Protein AF-A0A9J6EIR1-F1 (afdb_monomer)

Mean predicted aligned error: 10.11 Å

Nearest PDB structures (foldseek):
  6e2h-assembly1_D-2  TM=5.573E-01  e=2.980E-10  Homo sapiens
  7bre-assembly1_A  TM=6.321E-01  e=7.733E-09  Homo sapiens
  5f6k-assembly1_A  TM=6.314E-01  e=8.204E-09  Homo sapiens
  7w6i-assembly1_A  TM=6.291E-01  e=1.317E-08  Homo sapiens
  5f6l-assembly1_B  TM=6.243E-01  e=1.771E-08  Homo sapiens

Foldseek 3Di:
DDDFDDAAAKEKDKDAAAADPDWDWDFAFFDPLDDPVDDAQCA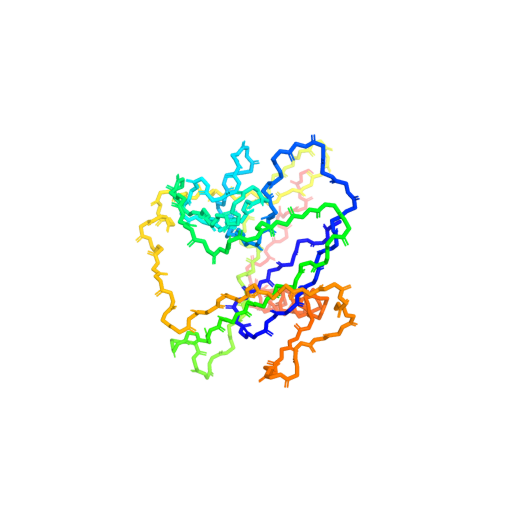QGGWIFIQPQGWIHHVNDTDRDDRHGDGHLWMKMKMWHGHDDPVCVPHPDFPAALVVFDWDDDPNDIDGDDDDPPVVCVVVDDDRPPIDIDIDTDSDDDDDDPVDPHDYSVVSVVVNVVSNVVNNVVVCVVCVVVPDPPVPDD

Solvent-accessible surface area (backbone atoms only — not comparable to full-atom values): 11539 Å² total; per-residue (Å²): 134,85,89,67,73,82,85,56,49,38,36,35,50,74,48,73,34,80,74,67,96,60,91,48,64,53,82,74,48,66,44,90,84,40,64,86,92,49,67,72,5,50,46,88,42,19,39,20,38,29,28,72,62,20,25,34,27,41,58,67,42,76,41,84,71,39,95,74,37,62,57,60,72,39,40,44,36,43,39,41,35,30,60,74,58,78,91,49,66,95,52,89,81,61,56,83,52,75,80,85,46,53,77,45,80,56,95,94,41,80,41,73,60,80,82,86,59,58,72,56,51,65,69,70,61,72,86,63,82,78,52,46,75,48,83,45,86,45,96,79,78,90,71,80,66,88,92,51,90,59,42,53,52,70,62,36,46,59,51,51,53,51,37,45,54,50,22,48,50,51,52,48,66,76,39,57,90,69,70,66,82,74,85,76,80,127

InterPro domains:
  IPR013320 Concanavalin A-like lectin/glucanase domain superfamily [SSF49899] (5-142)
  IPR037353 Histone methyltransferase complex subunit ASH2 [PTHR10598] (5-134)
  IPR043136 B30.2/SPRY domain superfamily [G3DSA:2.60.120.920] (3-156)

Sequence (186 aa):
MYCTCVEEGAWYYEATIEDIQRICRSYWLSQELGNLQAPLGYDRFGYSWRSRKGTKFHESRGYHYHDGGYGAGDTLGFLIELPRRKEKEGQLSLPDAFKDRRLVKVKSYLYFEEKDEVQQAIKALSTLPGSKVRLNFGPNFKHKPKDVSCMGMDESVDKVIVQQTMSDMLYLVENESQMRLDAIYF

Organism: Rhipicephalus microplus (NCBI:txid6941)

Secondary structure (DSSP, 8-state):
-------SEEEEEEEE----SS--EEEEEE-TT--TTSPTTSSSSEEEEETGGGEEEETTEEEE--TT---TTPEEEEEEEEPPPGGGTTS--PPPPGGGSPEEEETTEEEE-----HHHHHHH----TT-EEEEEE-S---S--SSS--EEHHHHHHHHHHHHHHHHHHHHHHTTTT--GGGG--

Structure (mmCIF, N/CA/C/O backbone):
data_AF-A0A9J6EIR1-F1
#
_entry.id   AF-A0A9J6EIR1-F1
#
loop_
_atom_site.group_PDB
_atom_site.id
_atom_site.type_symbol
_atom_site.label_atom_id
_atom_site.label_alt_id
_atom_site.label_comp_id
_atom_site.label_asym_id
_atom_site.label_entity_id
_atom_site.label_seq_id
_atom_site.pdbx_PDB_ins_code
_atom_site.Cartn_x
_atom_site.Cartn_y
_atom_site.Cartn_z
_atom_site.occupancy
_atom_site.B_iso_or_equiv
_atom_site.auth_seq_id
_atom_site.auth_comp_id
_atom_site.auth_asym_id
_atom_site.auth_atom_id
_atom_site.pdbx_PDB_model_num
ATOM 1 N N . MET A 1 1 ? -6.345 12.977 -4.208 1.00 32.78 1 MET A N 1
ATOM 2 C CA . MET A 1 1 ? -5.727 11.644 -4.074 1.00 32.78 1 MET A CA 1
ATOM 3 C C . MET A 1 1 ? -6.405 10.989 -2.885 1.00 32.78 1 MET A C 1
ATOM 5 O O . MET A 1 1 ? -6.195 11.450 -1.773 1.00 32.78 1 MET A O 1
ATOM 9 N N . TYR A 1 2 ? -7.321 10.050 -3.122 1.00 42.66 2 TYR A N 1
ATOM 10 C CA . TYR A 1 2 ? -7.932 9.283 -2.035 1.00 42.66 2 TYR A CA 1
ATOM 11 C C . TYR A 1 2 ? -6.885 8.273 -1.557 1.00 42.66 2 TYR A C 1
ATOM 13 O O . TYR A 1 2 ? -6.323 7.555 -2.382 1.00 42.66 2 TYR A O 1
ATOM 21 N N . CYS A 1 3 ? -6.553 8.284 -0.266 1.00 53.12 3 CYS A N 1
ATOM 22 C CA . CYS A 1 3 ? -5.706 7.250 0.319 1.00 53.12 3 CYS A CA 1
ATOM 23 C C . CYS A 1 3 ? -6.553 5.980 0.414 1.00 53.12 3 CYS A C 1
ATOM 25 O O . CYS A 1 3 ? -7.569 5.972 1.105 1.00 53.12 3 CYS A O 1
ATOM 27 N N . THR A 1 4 ? -6.187 4.949 -0.335 1.00 68.12 4 THR A N 1
ATOM 28 C CA . THR A 1 4 ? -6.875 3.661 -0.331 1.00 68.12 4 THR A CA 1
ATOM 29 C C . THR A 1 4 ? -6.083 2.685 0.520 1.00 68.12 4 THR A C 1
ATOM 31 O O . THR A 1 4 ? -4.895 2.466 0.286 1.00 68.12 4 THR A O 1
ATOM 34 N N . CYS A 1 5 ? -6.727 2.101 1.528 1.00 74.31 5 CYS A N 1
ATOM 35 C CA . CYS A 1 5 ? -6.145 1.025 2.320 1.00 74.31 5 CYS A CA 1
ATOM 36 C C . CYS A 1 5 ? -6.668 -0.330 1.834 1.00 74.31 5 CYS A C 1
ATOM 38 O O . CYS A 1 5 ? -7.787 -0.452 1.330 1.00 74.31 5 CYS A O 1
ATOM 40 N N . VAL A 1 6 ? -5.818 -1.348 1.947 1.00 81.25 6 VAL A N 1
ATOM 41 C CA . VAL A 1 6 ? -6.133 -2.730 1.584 1.00 81.25 6 VAL A CA 1
ATOM 42 C C . VAL A 1 6 ? -5.617 -3.651 2.683 1.00 81.25 6 VAL A C 1
ATOM 44 O O . VAL A 1 6 ? -4.434 -3.621 3.013 1.00 81.25 6 VAL A O 1
ATOM 47 N N . GLU A 1 7 ? -6.503 -4.459 3.264 1.00 79.69 7 GLU A N 1
ATOM 48 C CA . GLU A 1 7 ? -6.134 -5.426 4.310 1.00 79.69 7 GLU A CA 1
ATOM 49 C C . GLU A 1 7 ? -5.931 -6.842 3.757 1.00 79.69 7 GLU A C 1
ATOM 51 O O . GLU A 1 7 ? -5.009 -7.550 4.160 1.00 79.69 7 GLU A O 1
ATOM 56 N N . GLU A 1 8 ? -6.793 -7.258 2.828 1.00 85.19 8 GLU A N 1
ATOM 57 C CA . GLU A 1 8 ? -6.820 -8.605 2.259 1.00 85.19 8 GLU A CA 1
ATOM 58 C C . GLU A 1 8 ? -7.360 -8.603 0.825 1.00 85.19 8 GLU A C 1
ATOM 60 O O . GLU A 1 8 ? -8.025 -7.659 0.395 1.00 85.19 8 GLU A O 1
ATOM 65 N N . GLY A 1 9 ? -7.098 -9.679 0.088 1.00 86.44 9 GLY A N 1
ATOM 66 C CA . GLY A 1 9 ? -7.533 -9.875 -1.290 1.00 86.44 9 GLY A CA 1
ATOM 67 C C . GLY A 1 9 ? -6.481 -9.485 -2.328 1.00 86.44 9 GLY A C 1
ATOM 68 O O . GLY A 1 9 ? -5.331 -9.182 -2.009 1.00 86.44 9 GLY A O 1
ATOM 69 N N . ALA A 1 10 ? -6.889 -9.533 -3.596 1.00 87.88 10 ALA A N 1
ATOM 70 C CA . ALA A 1 10 ? -6.064 -9.149 -4.733 1.00 87.88 10 ALA A CA 1
ATOM 71 C C . ALA A 1 10 ? -6.554 -7.817 -5.313 1.00 87.88 10 ALA A C 1
ATOM 73 O O . ALA A 1 10 ? -7.715 -7.698 -5.714 1.00 87.88 10 ALA A O 1
ATOM 74 N N . TRP A 1 11 ? -5.660 -6.839 -5.380 1.00 86.00 11 TRP A N 1
ATOM 75 C CA . TRP A 1 11 ? -5.947 -5.458 -5.755 1.00 86.00 11 TRP A CA 1
ATOM 76 C C . TRP A 1 11 ? -5.043 -5.007 -6.882 1.00 86.00 11 TRP A C 1
ATOM 78 O O . TRP A 1 11 ? -3.849 -5.316 -6.890 1.00 86.00 11 TRP A O 1
ATOM 88 N N . TYR A 1 12 ? -5.617 -4.267 -7.823 1.00 85.62 12 TYR A N 1
ATOM 89 C CA . TYR A 1 12 ? -4.909 -3.777 -8.989 1.00 85.62 12 TYR A CA 1
ATOM 90 C C . TYR A 1 12 ? -5.129 -2.283 -9.204 1.00 85.62 12 TYR A C 1
ATOM 92 O O . TYR A 1 12 ? -6.260 -1.793 -9.150 1.00 85.62 12 TYR A O 1
ATOM 100 N N . TYR A 1 13 ? -4.042 -1.571 -9.490 1.00 82.62 13 TYR A N 1
ATOM 101 C CA . TYR A 1 13 ? -4.089 -0.201 -9.984 1.00 82.62 13 TYR A CA 1
ATOM 102 C C . TYR A 1 13 ? -2.990 0.047 -11.014 1.00 82.62 13 TYR A C 1
ATOM 104 O O . TYR A 1 13 ? -2.005 -0.684 -11.092 1.00 82.62 13 TYR A O 1
ATOM 112 N N . GLU A 1 14 ? -3.157 1.097 -11.805 1.00 82.50 14 GLU A N 1
ATOM 113 C CA . GLU A 1 14 ? -2.186 1.521 -12.807 1.00 82.50 14 GLU A CA 1
ATOM 114 C C . GLU A 1 14 ? -1.759 2.959 -12.514 1.00 82.50 14 GLU A C 1
ATOM 116 O O . GLU A 1 14 ? -2.571 3.788 -12.100 1.00 82.50 14 GLU A O 1
ATOM 121 N N . ALA A 1 15 ? -0.483 3.261 -12.729 1.00 80.50 15 ALA A N 1
ATOM 122 C CA . ALA A 1 15 ? 0.036 4.618 -12.657 1.00 80.50 15 ALA A CA 1
ATOM 123 C C . ALA A 1 15 ? 0.773 4.940 -13.955 1.00 80.50 15 ALA A C 1
ATOM 125 O O . ALA A 1 15 ? 1.741 4.268 -14.311 1.00 80.50 15 ALA A O 1
ATOM 126 N N . THR A 1 16 ? 0.312 5.977 -14.651 1.00 81.56 16 THR A N 1
ATOM 127 C CA . THR A 1 16 ? 0.996 6.502 -15.836 1.00 81.56 16 THR A CA 1
ATOM 128 C C . THR A 1 16 ? 1.939 7.611 -15.414 1.00 81.56 16 THR A C 1
ATOM 130 O O . THR A 1 16 ? 1.584 8.476 -14.614 1.00 81.56 16 THR A O 1
ATOM 133 N N . ILE A 1 17 ? 3.157 7.566 -15.930 1.00 80.00 17 ILE A N 1
ATOM 134 C CA . ILE A 1 17 ? 4.187 8.534 -15.594 1.00 80.00 17 ILE A CA 1
ATOM 135 C C . ILE A 1 17 ? 4.202 9.596 -16.677 1.00 80.00 17 ILE A C 1
ATOM 137 O O . ILE A 1 17 ? 4.640 9.335 -17.788 1.00 80.00 17 ILE A O 1
ATOM 141 N N . GLU A 1 18 ? 3.732 10.797 -16.366 1.00 78.81 18 GLU A N 1
ATOM 142 C CA . GLU A 1 18 ? 3.638 11.870 -17.363 1.00 78.81 18 GLU A CA 1
ATOM 143 C C . GLU A 1 18 ? 4.983 12.563 -17.603 1.00 78.81 18 GLU A C 1
ATOM 145 O O . GLU A 1 18 ? 5.381 12.762 -18.747 1.00 78.81 18 GLU A O 1
ATOM 150 N N . ASP A 1 19 ? 5.713 12.884 -16.534 1.00 72.75 19 ASP A N 1
ATOM 151 C CA . ASP A 1 19 ? 7.025 13.525 -16.616 1.00 72.75 19 ASP A CA 1
ATOM 152 C C . ASP A 1 19 ? 7.957 13.018 -15.505 1.00 72.75 19 ASP A C 1
ATOM 154 O O . ASP A 1 19 ? 7.547 12.763 -14.368 1.00 72.75 19 ASP A O 1
ATOM 158 N N . ILE A 1 20 ? 9.239 12.878 -15.836 1.00 68.69 20 ILE A N 1
ATOM 159 C CA . ILE A 1 20 ? 10.309 12.522 -14.907 1.00 68.69 20 ILE A CA 1
ATOM 160 C C . ILE A 1 20 ? 11.396 13.593 -15.008 1.00 68.69 20 ILE A C 1
ATOM 162 O O . ILE A 1 20 ? 12.302 13.508 -15.833 1.00 68.69 20 ILE A O 1
ATOM 166 N N . GLN A 1 21 ? 11.375 14.568 -14.098 1.00 57.84 21 GLN A N 1
ATOM 167 C CA . GLN A 1 21 ? 12.428 15.592 -14.047 1.00 57.84 21 GLN A CA 1
ATOM 168 C C . GLN A 1 21 ? 13.766 15.070 -13.475 1.00 57.84 21 GLN A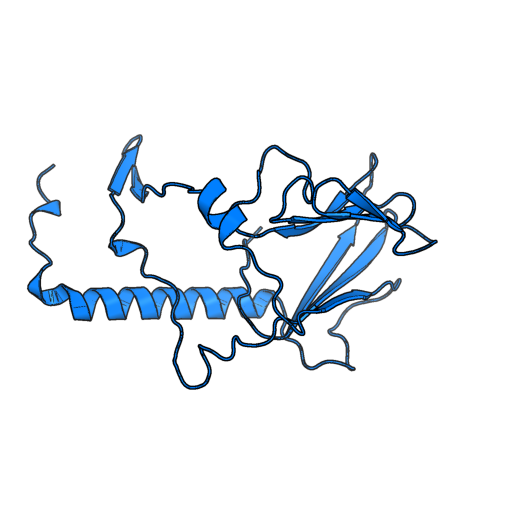 C 1
ATOM 170 O O . GLN A 1 21 ? 14.835 15.577 -13.814 1.00 57.84 21 GLN A O 1
ATOM 175 N N . ARG A 1 22 ? 13.740 14.075 -12.572 1.00 62.78 22 ARG A N 1
ATOM 176 C CA . ARG A 1 22 ? 14.912 13.475 -11.884 1.00 62.78 22 ARG A CA 1
ATOM 177 C C . ARG A 1 22 ? 14.658 12.001 -11.547 1.00 62.78 22 ARG A C 1
ATOM 179 O O . ARG A 1 22 ? 13.638 11.461 -11.932 1.00 62.78 22 ARG A O 1
ATOM 186 N N . ILE A 1 23 ? 15.553 11.335 -10.799 1.00 59.84 23 ILE A N 1
ATOM 187 C CA . ILE A 1 23 ? 15.319 9.973 -10.275 1.00 59.84 23 ILE A CA 1
ATOM 188 C C . ILE A 1 23 ? 14.004 9.950 -9.485 1.00 59.84 23 ILE A C 1
ATOM 190 O O . ILE A 1 23 ? 13.967 10.309 -8.310 1.00 59.84 23 ILE A O 1
ATOM 194 N N . CYS A 1 24 ? 12.936 9.497 -10.130 1.00 61.09 24 CYS A N 1
ATOM 195 C CA . CYS A 1 24 ? 11.656 9.284 -9.487 1.00 61.09 24 CYS A CA 1
ATOM 196 C C . CYS A 1 24 ? 11.685 7.896 -8.845 1.00 61.09 24 CYS A C 1
ATOM 198 O O . CYS A 1 24 ? 12.063 6.914 -9.498 1.00 61.09 24 CYS A O 1
ATOM 200 N N . ARG A 1 25 ? 11.350 7.811 -7.556 1.00 61.28 25 ARG A N 1
ATOM 201 C CA . ARG A 1 25 ? 10.929 6.549 -6.948 1.00 61.28 25 ARG A CA 1
ATOM 202 C C . ARG A 1 25 ? 9.417 6.514 -7.091 1.00 61.28 25 ARG A C 1
ATOM 204 O O . ARG A 1 25 ? 8.743 7.335 -6.484 1.00 61.28 25 ARG A O 1
ATOM 211 N N . SER A 1 26 ? 8.905 5.624 -7.927 1.00 58.81 26 SER A N 1
ATOM 212 C CA . SER A 1 26 ? 7.472 5.398 -8.028 1.00 58.81 26 SER A CA 1
ATOM 213 C C . SER A 1 26 ? 7.038 4.677 -6.760 1.00 58.81 26 SER A C 1
ATOM 215 O O . SER A 1 26 ? 7.633 3.670 -6.352 1.00 58.81 26 SER A O 1
ATOM 217 N N . TYR A 1 27 ? 6.037 5.254 -6.114 1.00 61.81 27 TYR A N 1
ATOM 218 C CA . TYR A 1 27 ? 5.521 4.821 -4.827 1.00 61.81 27 TYR A CA 1
ATOM 219 C C . TYR A 1 27 ? 4.556 3.645 -5.039 1.00 61.81 27 TYR A C 1
ATOM 221 O O . TYR A 1 27 ? 3.712 3.707 -5.930 1.00 61.81 27 TYR A O 1
ATOM 229 N N . TRP A 1 28 ? 4.720 2.561 -4.269 1.00 65.69 28 TRP A N 1
ATOM 230 C CA . TRP A 1 28 ? 3.907 1.343 -4.405 1.00 65.69 28 TRP A CA 1
ATOM 231 C C . TRP A 1 28 ? 3.031 1.110 -3.173 1.00 65.69 28 TRP A C 1
ATOM 233 O O . TRP A 1 28 ? 1.812 1.110 -3.268 1.00 65.69 28 TRP A O 1
ATOM 243 N N . LEU A 1 29 ? 3.644 0.883 -2.008 1.00 68.94 29 LEU A N 1
ATOM 244 C CA . LEU A 1 29 ? 2.923 0.552 -0.779 1.00 68.94 29 LEU A CA 1
ATOM 245 C C . LEU A 1 29 ? 3.623 1.196 0.413 1.00 68.94 29 LEU A C 1
ATOM 247 O O . LEU A 1 29 ? 4.840 1.053 0.559 1.00 68.94 29 LEU A O 1
ATOM 251 N N . SER A 1 30 ? 2.849 1.853 1.271 1.00 77.12 30 SER A N 1
ATOM 252 C CA . SER A 1 30 ? 3.258 2.229 2.621 1.00 77.12 30 SER A CA 1
ATOM 253 C C . SER A 1 30 ? 2.238 1.674 3.596 1.00 77.12 30 SER A C 1
ATOM 255 O O . SER A 1 30 ? 1.039 1.807 3.363 1.00 77.12 30 SER A O 1
ATOM 257 N N . GLN A 1 31 ? 2.706 1.080 4.686 1.00 81.12 31 GLN A N 1
ATOM 258 C CA . GLN A 1 31 ? 1.872 0.930 5.874 1.00 81.12 31 GLN A CA 1
ATOM 259 C C . GLN A 1 31 ? 1.713 2.299 6.554 1.00 81.12 31 GLN A C 1
ATOM 261 O O . GLN A 1 31 ? 2.470 3.234 6.274 1.00 81.12 31 GLN A O 1
ATOM 266 N N . GLU A 1 32 ? 0.720 2.403 7.433 1.00 76.50 32 GLU A N 1
ATOM 267 C CA . GLU A 1 32 ? 0.278 3.640 8.092 1.00 76.50 32 GLU A CA 1
ATOM 268 C C . GLU A 1 32 ? 1.405 4.395 8.810 1.00 76.50 32 GLU A C 1
ATOM 270 O O . GLU A 1 32 ? 1.518 5.609 8.692 1.00 76.50 32 GLU A O 1
ATOM 275 N N . LEU A 1 33 ? 2.323 3.666 9.447 1.00 79.94 33 LEU A N 1
ATOM 276 C CA . LEU A 1 33 ? 3.426 4.228 10.236 1.00 79.94 33 LEU A CA 1
ATOM 277 C C . LEU A 1 33 ? 4.675 4.572 9.406 1.00 79.94 33 LEU A C 1
ATOM 279 O O . LEU A 1 33 ? 5.786 4.668 9.938 1.00 79.94 33 LEU A O 1
ATOM 283 N N . GLY A 1 34 ? 4.513 4.719 8.091 1.00 79.19 34 GLY A N 1
ATOM 284 C CA . GLY A 1 34 ? 5.582 5.139 7.194 1.00 79.19 34 GLY A CA 1
ATOM 285 C C . GLY A 1 34 ? 5.997 6.591 7.440 1.00 79.19 34 GLY A C 1
ATOM 286 O O . GLY A 1 34 ? 5.160 7.480 7.596 1.00 79.19 34 GLY A O 1
ATOM 287 N N . ASN A 1 35 ? 7.301 6.873 7.440 1.00 80.25 35 ASN A N 1
ATOM 288 C CA . ASN A 1 35 ? 7.777 8.244 7.637 1.00 80.25 35 ASN A CA 1
ATOM 289 C C . ASN A 1 35 ? 7.516 9.111 6.389 1.00 80.25 35 ASN A C 1
ATOM 291 O O . ASN A 1 35 ? 8.245 9.016 5.401 1.00 80.25 35 ASN A O 1
ATOM 295 N N . LEU A 1 36 ? 6.538 10.020 6.475 1.00 81.38 36 LEU A N 1
ATOM 296 C CA . LEU A 1 36 ? 6.133 10.927 5.388 1.00 81.38 36 LEU A CA 1
ATOM 297 C C . LEU A 1 36 ? 7.240 11.877 4.900 1.00 81.38 36 LEU A C 1
ATOM 299 O O . LEU A 1 36 ? 7.187 12.345 3.765 1.00 81.38 36 LEU A O 1
ATOM 303 N N . GLN A 1 37 ? 8.235 12.181 5.737 1.00 83.06 37 GLN A N 1
ATOM 304 C CA . GLN A 1 37 ? 9.355 13.062 5.375 1.00 83.06 37 GLN A CA 1
ATOM 305 C C . GLN A 1 37 ? 10.509 12.307 4.698 1.00 83.06 37 GLN A C 1
ATOM 307 O O . GLN A 1 37 ? 11.414 12.926 4.135 1.00 83.06 37 GLN A O 1
ATOM 312 N N . ALA A 1 38 ? 10.509 10.973 4.755 1.00 83.75 38 ALA A N 1
ATOM 313 C CA . ALA A 1 38 ? 11.541 10.137 4.159 1.00 83.75 38 ALA A CA 1
ATOM 314 C C . ALA A 1 38 ? 11.095 9.600 2.788 1.00 83.75 38 ALA A C 1
ATOM 316 O O . ALA A 1 38 ? 9.907 9.388 2.545 1.00 83.75 38 ALA A O 1
ATOM 317 N N . PRO A 1 39 ? 12.033 9.317 1.865 1.00 81.44 39 PRO A N 1
ATOM 318 C CA . PRO A 1 39 ? 11.673 8.621 0.640 1.00 81.44 39 PRO A CA 1
ATOM 319 C C . PRO A 1 39 ? 11.149 7.217 0.972 1.00 81.44 39 PRO A C 1
ATOM 321 O O . PRO A 1 39 ? 11.789 6.475 1.717 1.00 81.44 39 PRO A O 1
ATOM 324 N N . LEU A 1 40 ? 10.032 6.820 0.358 1.00 81.00 40 LEU A N 1
ATOM 325 C CA . LEU A 1 40 ? 9.405 5.517 0.591 1.00 81.00 40 LEU A CA 1
ATOM 326 C C . LEU A 1 40 ? 10.398 4.352 0.410 1.00 81.00 40 LEU A C 1
ATOM 328 O O . LEU A 1 40 ? 11.253 4.367 -0.490 1.00 81.00 40 LEU A O 1
ATOM 332 N N . GLY A 1 41 ? 10.291 3.340 1.273 1.00 80.81 41 GLY A N 1
ATOM 333 C CA . GLY A 1 41 ? 11.246 2.229 1.365 1.00 80.81 41 GLY A CA 1
ATOM 334 C C . GLY A 1 41 ? 12.514 2.568 2.152 1.00 80.81 41 GLY A C 1
ATOM 335 O O . GLY A 1 41 ? 13.482 1.810 2.092 1.00 80.81 41 GLY A O 1
ATOM 336 N N . TYR A 1 42 ? 12.540 3.712 2.846 1.00 84.25 42 TYR A N 1
ATOM 337 C CA . TYR A 1 42 ? 13.550 4.032 3.857 1.00 84.25 42 TYR A CA 1
ATOM 338 C C . TYR A 1 42 ? 13.378 3.170 5.115 1.00 84.25 42 TYR A C 1
ATOM 340 O O . TYR A 1 42 ? 14.358 2.624 5.624 1.00 84.25 42 TYR A O 1
ATOM 348 N N . ASP A 1 43 ? 12.134 3.032 5.572 1.00 85.12 43 ASP A N 1
ATOM 349 C CA . ASP A 1 43 ? 11.732 2.272 6.753 1.00 85.12 43 ASP A CA 1
ATOM 350 C C . ASP A 1 43 ? 11.316 0.826 6.412 1.00 85.12 43 ASP A C 1
ATOM 352 O O . ASP A 1 43 ? 11.467 0.353 5.280 1.00 85.12 43 ASP A O 1
ATOM 356 N N . ARG A 1 44 ? 10.818 0.112 7.430 1.00 86.44 44 ARG A N 1
ATOM 357 C CA . ARG A 1 44 ? 10.268 -1.249 7.311 1.00 86.44 44 ARG A CA 1
ATOM 358 C C . ARG A 1 44 ? 8.822 -1.280 6.813 1.00 86.44 44 ARG A C 1
ATOM 360 O O . ARG A 1 44 ? 8.295 -2.354 6.544 1.00 86.44 44 ARG A O 1
ATOM 367 N N . PHE A 1 45 ? 8.177 -0.122 6.732 1.00 85.06 45 PHE A N 1
ATOM 368 C CA . PHE A 1 45 ? 6.750 0.015 6.455 1.00 85.06 45 PHE A CA 1
ATOM 369 C C . PHE A 1 45 ? 6.475 0.231 4.968 1.00 85.06 45 PHE A C 1
ATOM 371 O O . PHE A 1 45 ? 5.376 -0.058 4.495 1.00 85.06 45 PHE A O 1
ATOM 378 N N . GLY A 1 46 ? 7.470 0.720 4.226 1.00 84.19 46 GLY A N 1
ATOM 379 C CA . GLY A 1 46 ? 7.358 1.015 2.808 1.00 84.19 46 GLY A CA 1
ATOM 380 C C . GLY A 1 46 ? 8.083 0.037 1.886 1.00 84.19 46 GLY A C 1
ATOM 381 O O . GLY A 1 46 ? 9.167 -0.478 2.183 1.00 84.19 46 GLY A O 1
ATOM 382 N N . TYR A 1 47 ? 7.519 -0.113 0.692 1.00 86.12 47 TYR A N 1
ATOM 383 C CA . TYR A 1 47 ? 8.180 -0.691 -0.473 1.00 86.12 47 TYR A CA 1
ATOM 384 C C . TYR A 1 47 ? 8.175 0.335 -1.599 1.00 86.12 47 TYR A C 1
ATOM 386 O O . TYR A 1 47 ? 7.148 0.947 -1.902 1.00 86.12 47 TYR A O 1
ATOM 394 N N . SER A 1 48 ? 9.324 0.527 -2.241 1.00 84.75 48 SER A N 1
ATOM 395 C CA . SER A 1 48 ? 9.412 1.425 -3.389 1.00 84.75 48 SER A CA 1
ATOM 396 C C . SER A 1 48 ? 10.194 0.826 -4.537 1.00 84.75 48 SER A C 1
ATOM 398 O O . SER A 1 48 ? 10.993 -0.101 -4.381 1.00 84.75 48 SER A O 1
ATOM 400 N N . TRP A 1 49 ? 9.958 1.382 -5.718 1.00 82.62 49 TRP A N 1
ATOM 401 C CA . TRP A 1 49 ? 10.673 1.009 -6.919 1.00 82.62 49 TRP A CA 1
ATOM 402 C C . TRP A 1 49 ? 11.264 2.250 -7.575 1.00 82.62 49 TRP A C 1
ATOM 404 O O . TRP A 1 49 ? 10.674 3.328 -7.561 1.00 82.62 49 TRP A O 1
ATOM 414 N N . ARG A 1 50 ? 12.495 2.125 -8.068 1.00 83.00 50 ARG A N 1
ATOM 415 C CA . ARG A 1 50 ? 13.266 3.239 -8.615 1.00 83.00 50 ARG A CA 1
ATOM 416 C C . ARG A 1 50 ? 13.327 3.146 -10.134 1.00 83.00 50 ARG A C 1
ATOM 418 O O . ARG A 1 50 ? 13.768 2.127 -10.659 1.00 83.00 50 ARG A O 1
ATOM 425 N N . SER A 1 51 ? 13.019 4.264 -10.792 1.00 78.19 51 SER A N 1
ATOM 426 C CA . SER A 1 51 ? 13.132 4.475 -12.249 1.00 78.19 51 SER A CA 1
ATOM 427 C C . SER A 1 51 ? 14.462 3.993 -12.813 1.00 78.19 51 SER A C 1
ATOM 429 O O . SER A 1 51 ? 14.523 3.141 -13.696 1.00 78.19 51 SER A O 1
ATOM 431 N N . ARG A 1 52 ? 15.567 4.496 -12.260 1.00 74.19 52 ARG A N 1
ATOM 432 C CA . ARG A 1 52 ? 16.915 4.160 -12.722 1.00 74.19 52 ARG A CA 1
ATOM 433 C C . ARG A 1 52 ? 17.297 2.725 -12.337 1.00 74.19 52 ARG A C 1
ATOM 435 O O . ARG A 1 52 ? 17.397 2.426 -11.147 1.00 74.19 52 ARG A O 1
ATOM 442 N N . LYS A 1 53 ? 17.614 1.895 -13.344 1.00 74.56 53 LYS A N 1
ATOM 443 C CA . LYS A 1 53 ? 18.063 0.489 -13.213 1.00 74.56 53 LYS A CA 1
ATOM 444 C C . LYS A 1 53 ? 17.052 -0.447 -12.530 1.00 74.56 53 LYS A C 1
ATOM 446 O O . LYS A 1 53 ? 17.463 -1.423 -11.907 1.00 74.56 53 LYS A O 1
ATOM 451 N N . GLY A 1 54 ? 15.761 -0.094 -12.545 1.00 79.31 54 GLY A N 1
ATOM 452 C CA . GLY A 1 54 ? 14.672 -0.956 -12.073 1.00 79.31 54 GLY A CA 1
ATOM 453 C C . GLY A 1 54 ? 14.936 -1.595 -10.709 1.00 79.31 54 GLY A C 1
ATOM 454 O O . GLY A 1 54 ? 14.760 -2.799 -10.537 1.00 79.31 54 GLY A O 1
ATOM 455 N N . THR A 1 55 ? 15.402 -0.811 -9.737 1.00 85.31 55 THR A N 1
ATOM 456 C CA . THR A 1 55 ? 15.845 -1.319 -8.429 1.00 85.31 55 THR A CA 1
ATOM 457 C C . THR A 1 55 ? 14.728 -1.178 -7.395 1.00 85.31 55 THR A C 1
ATOM 459 O O . THR A 1 55 ? 14.203 -0.078 -7.208 1.00 85.31 55 THR A O 1
ATOM 462 N N . LYS A 1 56 ? 14.360 -2.263 -6.704 1.00 87.56 56 LYS A N 1
ATOM 463 C CA . LYS A 1 56 ? 13.393 -2.229 -5.591 1.00 87.56 56 LYS A CA 1
ATOM 464 C C . LYS A 1 56 ? 14.085 -1.842 -4.285 1.00 87.56 56 LYS A C 1
ATOM 466 O O . LYS A 1 56 ? 15.225 -2.244 -4.065 1.00 87.56 56 LYS A O 1
ATOM 471 N N . PHE A 1 57 ? 13.410 -1.078 -3.437 1.00 86.56 57 PHE A N 1
ATOM 472 C CA . PHE A 1 57 ? 13.917 -0.585 -2.159 1.00 86.56 57 PHE A CA 1
ATOM 473 C C . PHE A 1 57 ? 13.004 -0.984 -1.006 1.00 86.56 57 PHE A C 1
ATOM 475 O O . PHE A 1 57 ? 11.786 -0.818 -1.077 1.00 86.56 57 PHE A O 1
ATOM 482 N N . HIS A 1 58 ? 13.628 -1.475 0.058 1.00 88.25 58 HIS A N 1
ATOM 483 C CA . HIS A 1 58 ? 13.001 -1.777 1.339 1.00 88.25 58 HIS A CA 1
ATOM 484 C C . HIS A 1 58 ? 14.065 -1.672 2.436 1.00 88.25 58 HIS A C 1
ATOM 486 O O . HIS A 1 58 ? 15.196 -2.105 2.208 1.00 88.25 58 HIS A O 1
ATOM 492 N N . GLU A 1 59 ? 13.751 -1.071 3.585 1.00 87.81 59 GLU A N 1
ATOM 493 C CA . GLU A 1 59 ? 14.719 -0.817 4.668 1.00 87.81 59 GLU A CA 1
ATOM 494 C C . GLU A 1 59 ? 15.997 -0.097 4.201 1.00 87.81 59 GLU A C 1
ATOM 496 O O . GLU A 1 59 ? 17.116 -0.427 4.599 1.00 87.81 59 GLU A O 1
ATOM 501 N N . SER A 1 60 ? 15.860 0.856 3.278 1.00 86.12 60 SER A N 1
ATOM 502 C CA . SER A 1 60 ? 16.978 1.544 2.620 1.00 86.12 60 SER A CA 1
ATOM 503 C C . SER A 1 60 ? 17.923 0.634 1.815 1.00 86.12 60 SER A C 1
ATOM 505 O O . SER A 1 60 ? 18.961 1.095 1.336 1.00 86.12 60 SER A O 1
ATOM 507 N N . ARG A 1 61 ? 17.565 -0.636 1.591 1.00 87.62 61 ARG A N 1
ATOM 508 C CA . ARG A 1 61 ? 18.345 -1.609 0.814 1.00 87.62 61 ARG A CA 1
ATOM 509 C C . ARG A 1 61 ? 17.775 -1.758 -0.587 1.00 87.62 61 ARG A C 1
ATOM 511 O O . ARG A 1 61 ? 16.587 -2.011 -0.765 1.00 87.62 61 ARG A O 1
ATOM 518 N N . GLY A 1 62 ? 18.642 -1.582 -1.581 1.00 87.44 62 GLY A N 1
ATOM 519 C CA . GLY A 1 62 ? 18.301 -1.717 -2.992 1.00 87.44 62 GLY A CA 1
ATOM 520 C C . GLY A 1 62 ? 18.589 -3.123 -3.508 1.00 87.44 62 GLY A C 1
ATOM 521 O O . GLY A 1 62 ? 19.708 -3.605 -3.362 1.00 87.44 62 GLY A O 1
ATOM 522 N N . TYR A 1 63 ? 17.615 -3.741 -4.169 1.00 87.44 63 TYR A N 1
ATOM 523 C CA . TYR A 1 63 ? 17.776 -5.013 -4.869 1.00 87.44 63 TYR A CA 1
ATOM 524 C C . TYR A 1 63 ? 17.439 -4.840 -6.344 1.00 87.44 63 TYR A C 1
ATOM 526 O O . TYR A 1 63 ? 16.451 -4.191 -6.697 1.00 87.44 63 TYR A O 1
ATOM 534 N N . HIS A 1 64 ? 18.255 -5.426 -7.213 1.00 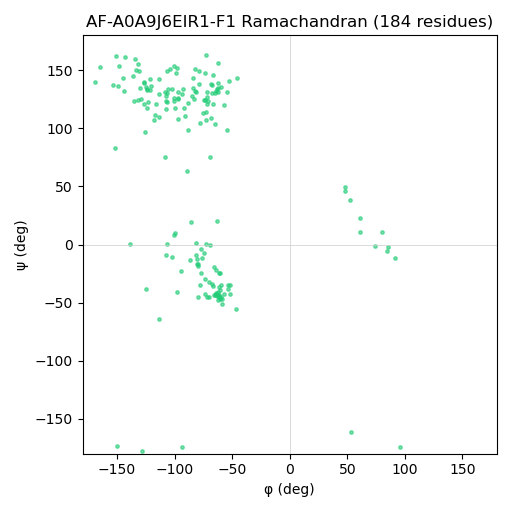86.38 64 HIS A N 1
ATOM 535 C CA . HIS A 1 64 ? 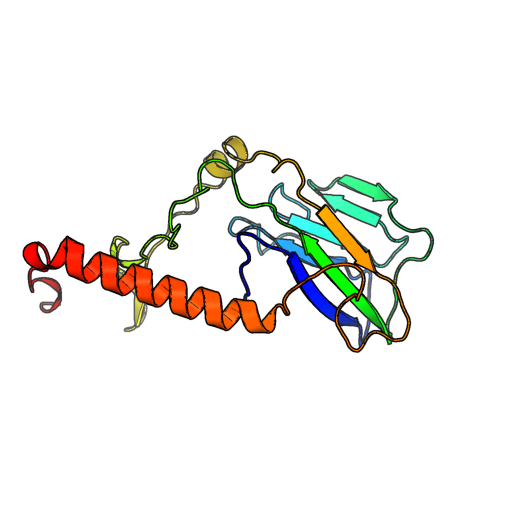17.955 -5.454 -8.636 1.00 86.38 64 HIS A CA 1
ATOM 536 C C . HIS A 1 64 ? 16.650 -6.226 -8.875 1.00 86.38 64 HIS A C 1
ATOM 538 O O . HIS A 1 64 ? 16.465 -7.308 -8.315 1.00 86.38 64 HIS A O 1
ATOM 544 N N . TYR A 1 65 ? 15.733 -5.646 -9.650 1.00 82.88 65 TYR A N 1
ATOM 545 C CA . TYR A 1 65 ? 14.447 -6.269 -9.962 1.00 82.88 65 TYR A CA 1
ATOM 546 C C . TYR A 1 65 ? 14.208 -6.378 -11.470 1.00 82.88 65 TYR A C 1
ATOM 548 O O . TYR A 1 65 ? 13.689 -7.395 -11.914 1.00 82.88 65 TYR A O 1
ATOM 556 N N . HIS A 1 66 ? 14.601 -5.370 -12.255 1.00 80.62 66 HIS A N 1
ATOM 557 C CA . HIS A 1 66 ? 14.390 -5.362 -13.701 1.00 80.62 66 HIS A CA 1
ATOM 558 C C . HIS A 1 66 ? 15.495 -4.598 -14.443 1.00 80.62 66 HIS A C 1
ATOM 560 O O . HIS A 1 66 ? 15.837 -3.479 -14.053 1.00 80.62 66 HIS A O 1
ATOM 566 N N . ASP A 1 67 ? 15.974 -5.161 -15.556 1.00 74.75 67 ASP A N 1
ATOM 567 C CA . ASP A 1 67 ? 17.105 -4.629 -16.333 1.00 74.75 67 ASP A CA 1
ATOM 568 C C . ASP A 1 67 ? 16.771 -3.370 -17.167 1.00 74.75 67 ASP A C 1
ATOM 570 O O . ASP A 1 67 ? 17.668 -2.722 -17.702 1.00 74.75 67 ASP A O 1
ATOM 574 N N . GLY A 1 68 ? 15.497 -2.967 -17.246 1.00 73.62 68 GLY A N 1
ATOM 575 C CA . GLY A 1 68 ? 15.026 -1.892 -18.137 1.00 73.62 68 GLY A CA 1
ATOM 576 C C . GLY A 1 68 ? 14.630 -0.558 -17.493 1.00 73.62 68 GLY A C 1
ATOM 577 O O . GLY A 1 68 ? 14.421 0.407 -18.218 1.00 73.62 68 GLY A O 1
ATOM 578 N N . GLY A 1 69 ? 14.541 -0.454 -16.160 1.00 78.12 69 GLY A N 1
ATOM 579 C CA . GLY A 1 69 ? 13.977 0.748 -15.517 1.00 78.12 69 GLY A CA 1
ATOM 580 C C . GLY A 1 69 ? 12.577 1.125 -16.033 1.00 78.12 69 GLY A C 1
ATOM 581 O O . GLY A 1 69 ? 11.890 0.285 -16.605 1.00 78.12 69 GLY A O 1
ATOM 582 N N . TYR A 1 70 ? 12.159 2.369 -15.797 1.00 80.06 70 TYR A N 1
ATOM 583 C CA . TYR A 1 70 ? 10.951 2.963 -16.387 1.00 80.06 70 TYR A CA 1
ATOM 584 C C . TYR A 1 70 ? 11.141 4.476 -16.584 1.00 80.06 70 TYR A C 1
ATOM 586 O O . TYR A 1 70 ? 11.941 5.102 -15.871 1.00 80.06 70 TYR A O 1
ATOM 594 N N . GLY A 1 71 ? 10.426 5.048 -17.551 1.00 79.88 71 GLY A N 1
ATOM 595 C CA . GLY A 1 71 ? 10.556 6.422 -18.035 1.00 79.88 71 GLY A CA 1
ATOM 596 C C . GLY A 1 71 ? 9.242 7.210 -18.066 1.00 79.88 71 GLY A C 1
ATOM 597 O O . GLY A 1 71 ? 8.194 6.735 -17.638 1.00 79.88 71 GLY A O 1
ATOM 598 N N . ALA A 1 72 ? 9.316 8.451 -18.555 1.00 83.19 72 ALA A N 1
ATOM 599 C CA . ALA A 1 72 ? 8.130 9.249 -18.859 1.00 83.19 72 ALA A CA 1
ATOM 600 C C . ALA A 1 72 ? 7.389 8.647 -20.066 1.00 83.19 72 ALA A C 1
ATOM 602 O O . ALA A 1 72 ? 8.021 8.235 -21.038 1.00 83.19 72 ALA A O 1
ATOM 603 N N . GLY A 1 73 ? 6.064 8.598 -19.992 1.00 81.06 73 GLY A N 1
ATOM 604 C CA . GLY A 1 73 ? 5.172 7.936 -20.942 1.00 81.06 73 GLY A CA 1
ATOM 605 C C . GLY A 1 73 ? 4.844 6.478 -20.605 1.00 81.06 73 GLY A C 1
ATOM 606 O O . GLY A 1 73 ? 3.920 5.930 -21.201 1.00 81.06 73 GLY A O 1
ATOM 607 N N . ASP A 1 74 ? 5.544 5.853 -19.650 1.00 81.88 74 ASP A N 1
ATOM 608 C CA . ASP A 1 74 ? 5.273 4.466 -19.264 1.00 81.88 74 ASP A CA 1
ATOM 609 C C . ASP A 1 74 ? 4.054 4.366 -18.336 1.00 81.88 74 ASP A C 1
ATOM 611 O O . ASP A 1 74 ? 3.903 5.134 -17.378 1.00 81.88 74 ASP A O 1
ATOM 615 N N . THR A 1 75 ? 3.216 3.355 -18.574 1.00 83.00 75 THR A N 1
ATOM 616 C CA . THR A 1 75 ? 2.150 2.941 -17.655 1.00 83.00 75 THR A CA 1
ATOM 617 C C . THR A 1 75 ? 2.612 1.725 -16.861 1.00 83.00 75 THR A C 1
ATOM 619 O O . THR A 1 75 ? 2.892 0.657 -17.407 1.00 83.00 75 THR A O 1
ATOM 622 N N . LEU A 1 76 ? 2.702 1.894 -15.546 1.00 81.19 76 LEU A N 1
ATOM 623 C CA . LEU A 1 76 ? 3.099 0.854 -14.608 1.00 81.19 76 LEU A CA 1
ATOM 624 C C . LEU A 1 76 ? 1.855 0.205 -13.997 1.00 81.19 76 LEU A C 1
ATOM 626 O O . LEU A 1 76 ? 1.014 0.900 -13.429 1.00 81.19 76 LEU A O 1
ATOM 630 N N . GLY A 1 77 ? 1.753 -1.121 -14.097 1.00 83.44 77 GLY A N 1
ATOM 631 C CA . GLY A 1 77 ? 0.675 -1.903 -13.492 1.00 83.44 77 GLY A CA 1
ATOM 632 C C . GLY A 1 77 ? 1.084 -2.500 -12.148 1.00 83.44 77 GLY A C 1
ATOM 633 O O . GLY A 1 77 ? 2.134 -3.146 -12.042 1.00 83.44 77 GLY A O 1
ATOM 634 N N . PHE A 1 78 ? 0.228 -2.323 -11.143 1.00 84.00 78 PHE A N 1
ATOM 635 C CA . PHE A 1 78 ? 0.473 -2.695 -9.759 1.00 84.00 78 PHE A CA 1
ATOM 636 C C . PHE A 1 78 ? -0.513 -3.747 -9.271 1.00 84.00 78 PHE A C 1
ATOM 638 O O . PHE A 1 78 ? -1.667 -3.419 -9.030 1.00 84.00 78 PHE A O 1
ATOM 645 N N . LEU A 1 79 ? -0.065 -4.997 -9.095 1.00 86.19 79 LEU A N 1
ATOM 646 C CA . LEU A 1 79 ? -0.871 -6.065 -8.492 1.00 86.19 79 LEU A CA 1
ATOM 647 C C . LEU A 1 79 ? -0.377 -6.378 -7.074 1.00 86.19 79 LEU A C 1
ATOM 649 O O . LEU A 1 79 ? 0.790 -6.732 -6.874 1.00 86.19 79 LEU A O 1
ATOM 653 N N . ILE A 1 80 ? -1.281 -6.267 -6.105 1.00 87.38 80 ILE A N 1
ATOM 654 C CA . ILE A 1 80 ? -1.056 -6.554 -4.687 1.00 87.38 80 ILE A CA 1
ATOM 655 C C . ILE A 1 80 ? -1.950 -7.728 -4.297 1.00 87.38 80 ILE A C 1
ATOM 657 O O . ILE A 1 80 ? -3.166 -7.634 -4.405 1.00 87.38 80 ILE A O 1
ATOM 661 N N . GLU A 1 81 ? -1.362 -8.819 -3.822 1.00 88.25 81 GLU A N 1
ATOM 662 C CA . GLU A 1 81 ? -2.077 -9.998 -3.333 1.00 88.25 81 GLU A CA 1
ATOM 663 C C . GLU A 1 81 ? -1.770 -10.184 -1.844 1.00 88.25 81 GLU A C 1
ATOM 665 O O . GLU A 1 81 ? -0.645 -10.517 -1.456 1.00 88.25 81 GLU A O 1
ATOM 670 N N . LEU A 1 82 ? -2.781 -9.967 -1.007 1.00 88.44 82 LEU A N 1
ATOM 671 C CA . LEU A 1 82 ? -2.712 -10.136 0.439 1.00 88.44 82 LEU A CA 1
ATOM 672 C C . LEU A 1 82 ? -3.628 -11.296 0.844 1.00 88.44 82 LEU A C 1
ATOM 674 O O . LEU A 1 82 ? -4.850 -11.174 0.744 1.00 88.44 82 LEU A O 1
ATOM 678 N N . PRO A 1 83 ? -3.085 -12.447 1.273 1.00 87.44 83 PRO A N 1
ATOM 679 C CA . PRO A 1 83 ? -3.924 -13.535 1.752 1.00 87.44 83 PRO A CA 1
ATOM 680 C C . PRO A 1 83 ? -4.627 -13.128 3.049 1.00 87.44 83 PRO A C 1
ATOM 682 O O . PRO A 1 83 ? -4.057 -12.428 3.887 1.00 87.44 83 PRO A O 1
ATOM 685 N N . ARG A 1 84 ? -5.854 -13.615 3.243 1.00 81.25 84 ARG A N 1
ATOM 686 C CA . ARG A 1 84 ? -6.563 -13.459 4.516 1.00 81.25 84 ARG A CA 1
ATOM 687 C C . ARG A 1 84 ? -5.752 -14.110 5.634 1.00 81.25 84 ARG A C 1
ATOM 689 O O . ARG A 1 84 ? -5.224 -15.214 5.472 1.00 81.25 84 ARG A O 1
ATOM 696 N N . ARG A 1 85 ? -5.632 -13.431 6.777 1.00 75.50 85 ARG A N 1
ATOM 697 C CA . ARG A 1 85 ? -4.989 -14.027 7.956 1.00 75.50 85 ARG A CA 1
ATOM 698 C C . ARG A 1 85 ? -5.829 -15.210 8.426 1.00 75.50 85 ARG A C 1
ATOM 700 O O . ARG A 1 85 ? -7.025 -15.050 8.643 1.00 75.50 85 ARG A O 1
ATOM 707 N N . LYS A 1 86 ? -5.187 -16.362 8.649 1.00 70.38 86 LYS A N 1
ATOM 708 C CA . LYS A 1 86 ? -5.842 -17.583 9.157 1.00 70.38 86 LYS A CA 1
ATOM 709 C C . LYS A 1 86 ? -6.627 -17.340 10.448 1.00 70.38 86 LYS A C 1
ATOM 711 O O . LYS 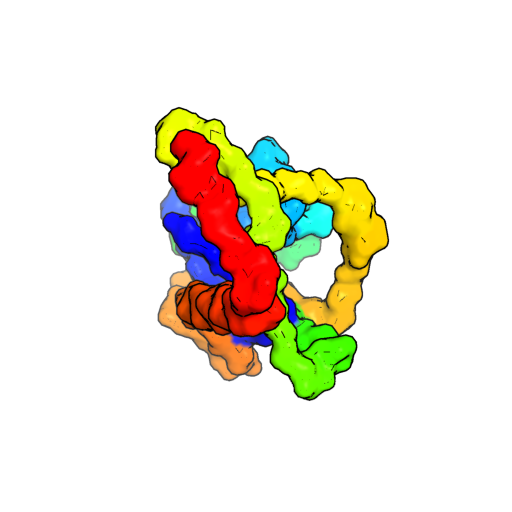A 1 86 ? -7.692 -17.901 10.642 1.00 70.38 86 LYS A O 1
ATOM 716 N N . GLU A 1 87 ? -6.121 -16.451 11.298 1.00 67.56 87 GLU A N 1
ATOM 717 C CA . GLU A 1 87 ? -6.752 -16.032 12.558 1.00 67.56 87 GLU A CA 1
ATOM 718 C C . GLU A 1 87 ? -8.119 -15.357 12.362 1.00 67.56 87 GLU A C 1
ATOM 720 O O . GLU A 1 87 ? -8.947 -15.384 13.262 1.00 67.56 87 GLU A O 1
ATOM 725 N N . LYS A 1 88 ? -8.366 -14.769 11.184 1.00 65.19 88 LYS A N 1
ATOM 726 C CA . LYS A 1 88 ? -9.611 -14.078 10.822 1.00 65.19 88 LYS A CA 1
ATOM 727 C C . LYS A 1 88 ? -10.534 -14.941 9.944 1.00 65.19 88 LYS A C 1
ATOM 729 O O . LYS A 1 88 ? -11.512 -14.419 9.400 1.00 65.19 88 LYS A O 1
ATOM 734 N N . GLU A 1 89 ? -10.239 -16.226 9.726 1.00 63.06 89 GLU A N 1
ATOM 735 C CA . GLU A 1 89 ? -11.123 -17.120 8.963 1.00 63.06 89 GLU A CA 1
ATOM 736 C C . GLU A 1 89 ? -12.441 -17.341 9.725 1.00 63.06 89 GLU A C 1
ATOM 738 O O . GLU A 1 89 ? -12.451 -17.792 10.864 1.00 63.06 89 GLU A O 1
ATOM 743 N N . GLY A 1 90 ? -13.571 -16.988 9.102 1.00 59.47 90 GLY A N 1
ATOM 744 C CA . GLY A 1 90 ? -14.906 -17.137 9.701 1.00 59.47 90 GLY A CA 1
ATOM 745 C C . GLY A 1 90 ? -15.360 -15.994 10.619 1.00 59.47 90 GLY A C 1
ATOM 746 O O . GLY A 1 90 ? -16.525 -15.975 11.006 1.00 59.47 90 GLY A O 1
ATOM 747 N N . GLN A 1 91 ? -14.502 -15.012 10.913 1.00 64.56 91 GLN A N 1
ATOM 748 C CA . GLN A 1 91 ? -14.860 -13.820 11.689 1.00 64.56 91 GLN A CA 1
ATOM 749 C C . GLN A 1 91 ? -14.971 -12.592 10.774 1.00 64.56 91 GLN A C 1
ATOM 751 O O . GLN A 1 91 ? -14.104 -12.364 9.928 1.00 64.56 91 GLN A O 1
ATOM 756 N N . LEU A 1 92 ? -16.029 -11.787 10.925 1.00 64.00 92 LEU A N 1
ATOM 757 C CA . LEU A 1 92 ? -16.058 -10.444 10.341 1.00 64.00 92 LEU A CA 1
ATOM 758 C C . LEU A 1 92 ? -15.029 -9.585 11.082 1.00 64.00 92 LEU A C 1
ATOM 760 O O . LEU A 1 92 ? -15.243 -9.241 12.239 1.00 64.00 92 LEU A O 1
ATOM 764 N N . SER A 1 93 ? -13.916 -9.246 10.431 1.00 64.38 93 SER A N 1
ATOM 765 C CA . SER A 1 93 ? -13.015 -8.216 10.943 1.00 64.38 93 SER A CA 1
ATOM 766 C C . SER A 1 93 ? -13.464 -6.865 10.409 1.00 64.38 93 SER A C 1
ATOM 768 O O . SER A 1 93 ? -13.193 -6.534 9.254 1.00 64.38 93 SER A O 1
ATOM 770 N N . LEU A 1 94 ? -14.192 -6.120 11.232 1.00 69.56 94 LEU A N 1
ATOM 771 C CA . LEU A 1 94 ? -14.391 -4.695 11.007 1.00 69.56 94 LEU A CA 1
ATOM 772 C C . LEU A 1 94 ? -13.133 -3.943 11.477 1.00 69.56 94 LEU A C 1
ATOM 774 O O . LEU A 1 94 ? -12.451 -4.434 12.381 1.00 69.56 94 LEU A O 1
ATOM 778 N N . PRO A 1 95 ? -12.798 -2.801 10.856 1.00 72.00 95 PRO A N 1
ATOM 779 C CA . PRO A 1 95 ? -11.753 -1.921 11.365 1.00 72.00 95 PRO A CA 1
ATOM 780 C C . PRO A 1 95 ? -12.144 -1.397 12.749 1.00 72.00 95 PRO A C 1
ATOM 782 O O . PRO A 1 95 ? -13.331 -1.343 13.075 1.00 72.00 95 PRO A O 1
ATOM 785 N N . ASP A 1 96 ? -11.164 -0.994 13.554 1.00 68.81 96 ASP A N 1
ATOM 786 C CA . ASP A 1 96 ? -11.436 -0.416 14.870 1.00 68.81 96 ASP A CA 1
ATOM 787 C C . ASP A 1 96 ? -12.241 0.885 14.737 1.00 68.81 96 ASP A C 1
ATOM 789 O O . ASP A 1 96 ? -12.000 1.721 13.859 1.00 68.81 96 ASP A O 1
ATOM 793 N N . ALA A 1 97 ? -13.219 1.071 15.621 1.00 65.81 97 ALA A N 1
ATOM 794 C CA . ALA A 1 97 ? -13.968 2.314 15.678 1.00 65.81 97 ALA A CA 1
ATOM 795 C C . ALA A 1 97 ? -13.065 3.424 16.235 1.00 65.81 97 ALA A C 1
ATOM 797 O O . ALA A 1 97 ? -12.564 3.350 17.354 1.00 65.81 97 ALA A O 1
ATOM 798 N N . PHE A 1 98 ? -12.900 4.518 15.489 1.00 65.69 98 PHE A N 1
ATOM 799 C CA . PHE A 1 98 ? -12.082 5.665 15.917 1.00 65.69 98 PHE A CA 1
ATOM 800 C C . PHE A 1 98 ? -12.696 6.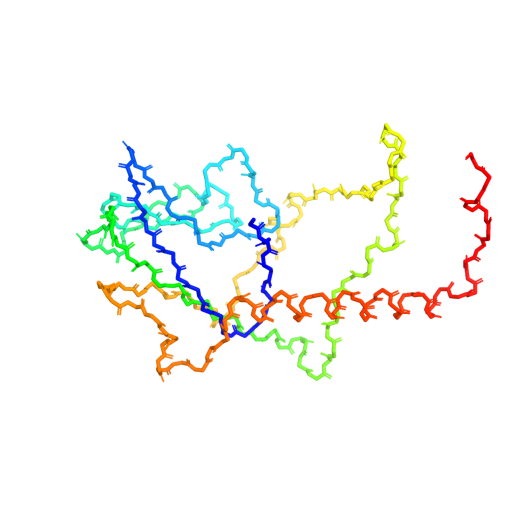463 17.087 1.00 65.69 98 PHE A C 1
ATOM 802 O O . PHE A 1 98 ? -12.114 7.449 17.542 1.00 65.69 98 PHE A O 1
ATOM 809 N N . LYS A 1 99 ? -13.873 6.057 17.579 1.00 68.50 99 LYS A N 1
ATOM 810 C CA . LYS A 1 99 ? -14.711 6.810 18.524 1.00 68.50 99 LYS A CA 1
ATOM 811 C C . LYS A 1 99 ? -14.287 6.702 19.992 1.00 68.50 99 LYS A C 1
ATOM 813 O O . LYS A 1 99 ? -14.727 7.528 20.786 1.00 68.50 99 LYS A O 1
ATOM 818 N N . ASP A 1 100 ? -13.394 5.775 20.331 1.00 67.31 100 ASP A N 1
ATOM 819 C CA . ASP A 1 100 ? -12.752 5.692 21.655 1.00 67.31 100 ASP A CA 1
ATOM 820 C C . ASP A 1 100 ? -11.645 6.738 21.862 1.00 67.31 100 ASP A C 1
ATOM 822 O O . ASP A 1 100 ? -11.119 6.925 22.964 1.00 67.31 100 ASP A O 1
ATOM 826 N N . ARG A 1 101 ? -11.233 7.418 20.788 1.00 75.69 101 ARG A N 1
ATOM 827 C CA . ARG A 1 101 ? -10.063 8.294 20.805 1.00 75.69 101 ARG A CA 1
ATOM 828 C C . ARG A 1 101 ? -10.396 9.669 21.365 1.00 75.69 101 ARG A C 1
ATOM 830 O O . ARG A 1 101 ? -11.499 10.199 21.231 1.00 75.69 101 ARG A O 1
ATOM 837 N N . ARG A 1 102 ? -9.388 10.296 21.967 1.00 79.25 102 ARG A N 1
ATOM 838 C CA . ARG A 1 102 ? -9.524 11.623 22.569 1.00 79.25 102 ARG A CA 1
ATOM 839 C C . ARG A 1 102 ? -9.764 12.686 21.495 1.00 79.25 102 ARG A C 1
ATOM 841 O O . ARG A 1 102 ? -8.986 12.796 20.551 1.00 79.25 102 ARG A O 1
ATOM 848 N N . LEU A 1 103 ? -10.783 13.523 21.694 1.00 82.50 103 LEU A N 1
ATOM 849 C CA . LEU A 1 103 ? -11.016 14.706 20.866 1.00 82.50 103 LEU A CA 1
ATOM 850 C C . LEU A 1 103 ? -10.190 15.905 21.343 1.00 82.50 103 LEU A C 1
ATOM 852 O O . LEU A 1 103 ? -10.153 16.233 22.531 1.00 82.50 103 LEU A O 1
ATOM 856 N N . VAL A 1 104 ? -9.570 16.599 20.393 1.00 86.44 104 VAL A N 1
ATOM 857 C CA . VAL A 1 104 ? -8.792 17.820 20.607 1.00 86.44 104 VAL A CA 1
ATOM 858 C C . VAL A 1 104 ? -9.344 18.933 19.724 1.00 86.44 104 VAL A C 1
ATOM 860 O O . VAL A 1 104 ? -9.574 18.750 18.528 1.00 86.44 104 VAL A O 1
ATOM 863 N N . LYS A 1 105 ? -9.548 20.115 20.313 1.00 88.12 105 LYS A N 1
ATOM 864 C CA . LYS A 1 105 ? -10.017 21.304 19.596 1.00 88.12 105 LYS A CA 1
ATOM 865 C C . LYS A 1 105 ? -8.833 22.129 19.104 1.00 88.12 105 LYS A C 1
ATOM 867 O O . LYS A 1 105 ? -8.083 22.682 19.907 1.00 88.12 105 LYS A O 1
ATOM 872 N N . VAL A 1 106 ? -8.701 22.277 17.789 1.00 89.38 106 VAL A N 1
ATOM 873 C CA . VAL A 1 106 ? -7.688 23.128 17.153 1.00 89.38 106 VAL A CA 1
ATOM 874 C C . VAL A 1 106 ? -8.383 24.132 16.241 1.00 89.38 106 VAL A C 1
ATOM 876 O O . VAL A 1 106 ? -9.045 23.758 15.277 1.00 89.38 106 VAL A O 1
ATOM 879 N N . LYS A 1 107 ? -8.232 25.429 16.550 1.00 83.38 107 LYS A N 1
ATOM 880 C CA . LYS A 1 107 ? -8.777 26.556 15.763 1.00 83.38 107 LYS A CA 1
ATOM 881 C C . LYS A 1 107 ? -10.260 26.378 15.384 1.00 83.38 107 LYS A C 1
ATOM 883 O O . LYS A 1 107 ? -10.629 26.531 14.227 1.00 83.38 107 LYS A O 1
ATOM 888 N N . SER A 1 108 ? -11.085 26.043 16.377 1.00 87.38 108 SER A N 1
ATOM 889 C CA . SER A 1 108 ? -12.536 25.800 16.261 1.00 87.38 108 SER A CA 1
ATOM 890 C C . SER A 1 108 ? -12.970 24.483 15.607 1.00 87.38 108 SER A C 1
ATOM 892 O O . SER A 1 108 ? -14.165 24.209 15.600 1.00 87.38 108 SER A O 1
ATOM 894 N N . TYR A 1 109 ? -12.042 23.641 15.152 1.00 85.38 109 TYR A N 1
ATOM 895 C CA . TYR A 1 109 ? -12.339 22.301 14.635 1.00 85.38 109 TYR A CA 1
ATOM 896 C C . TYR A 1 109 ? -11.964 21.221 15.653 1.00 85.38 109 TYR A C 1
ATOM 898 O O . TYR A 1 109 ? -11.056 21.421 16.462 1.00 85.38 109 TYR A O 1
ATOM 906 N N . LEU A 1 110 ? -12.670 20.091 15.615 1.00 85.12 110 LEU A N 1
ATOM 907 C CA . LEU A 1 110 ? -12.426 18.924 16.464 1.00 85.12 110 LEU A CA 1
ATOM 908 C C . LEU A 1 110 ? -11.686 17.849 15.666 1.00 85.12 110 LEU A C 1
ATOM 910 O O . LEU A 1 110 ? -12.070 17.541 14.541 1.00 85.12 110 LEU A O 1
ATOM 914 N N . TYR A 1 111 ? -10.647 17.280 16.267 1.00 82.19 111 TYR A N 1
ATOM 915 C CA . TYR A 1 111 ? -9.828 16.216 15.690 1.00 82.19 111 TYR A CA 1
ATOM 916 C C . TYR A 1 111 ? -9.660 15.086 16.700 1.00 82.19 111 TYR A C 1
ATOM 918 O O . TYR A 1 111 ? -9.614 15.346 17.901 1.00 82.19 111 TYR A O 1
ATOM 926 N N . PHE A 1 112 ? -9.525 13.851 16.225 1.00 82.81 112 PHE A N 1
ATOM 927 C CA . PHE A 1 112 ? -9.103 12.733 17.064 1.00 82.81 112 PHE A CA 1
ATOM 928 C C . PHE A 1 112 ? -7.575 12.723 17.183 1.00 82.81 112 PHE A C 1
ATOM 930 O O . PHE A 1 112 ? -6.873 12.860 16.182 1.00 82.81 112 PHE A O 1
ATOM 937 N N . GLU A 1 113 ? -7.063 12.594 18.405 1.00 81.69 113 GLU A N 1
ATOM 938 C CA . GLU A 1 113 ? -5.632 12.445 18.678 1.00 81.69 113 GLU A CA 1
ATOM 939 C C . GLU A 1 113 ? -5.254 10.958 18.647 1.00 81.69 113 GLU A C 1
ATOM 941 O O . GLU A 1 113 ? -5.788 10.156 19.417 1.00 81.69 113 GLU A O 1
ATOM 946 N N . GLU A 1 114 ? -4.315 10.602 17.772 1.00 78.00 114 GLU A N 1
ATOM 947 C CA . GLU A 1 114 ? -3.683 9.283 17.711 1.00 78.00 114 GLU A CA 1
ATOM 948 C C . GLU A 1 114 ? -2.205 9.399 18.078 1.00 78.00 114 GLU A C 1
ATOM 950 O O . GLU A 1 114 ? -1.539 10.383 17.748 1.00 78.00 114 GLU A O 1
ATOM 955 N N . LYS A 1 115 ? -1.698 8.399 18.800 1.00 78.69 115 LYS A N 1
ATOM 956 C CA . LYS A 1 115 ? -0.281 8.303 19.138 1.00 78.69 115 LYS A CA 1
ATOM 957 C C . LYS A 1 115 ? 0.354 7.195 18.316 1.00 78.69 115 LYS A C 1
ATOM 959 O O . LYS A 1 115 ? 0.047 6.025 18.517 1.00 78.69 115 LYS A O 1
ATOM 964 N N . ASP A 1 116 ? 1.303 7.573 17.471 1.00 78.38 116 ASP A N 1
ATOM 965 C CA . ASP A 1 116 ? 2.050 6.627 16.650 1.00 78.38 116 ASP A CA 1
ATOM 966 C C . ASP A 1 116 ? 3.131 5.918 17.476 1.00 78.38 116 ASP A C 1
ATOM 968 O O . ASP A 1 116 ? 4.201 6.465 17.767 1.00 78.38 116 ASP A O 1
ATOM 972 N N . GLU A 1 117 ? 2.895 4.659 17.837 1.00 83.56 117 GLU A N 1
ATOM 973 C CA . GLU A 1 117 ? 3.874 3.836 18.553 1.00 83.56 117 GLU A CA 1
ATOM 974 C C . GLU A 1 117 ? 4.798 3.072 17.593 1.00 83.56 117 GLU A C 1
ATOM 976 O O . GLU A 1 117 ? 4.864 1.839 17.565 1.00 83.56 117 GLU A O 1
ATOM 981 N N . VAL A 1 118 ? 5.581 3.826 16.819 1.00 81.19 118 VAL A N 1
ATOM 982 C CA . VAL A 1 118 ? 6.429 3.306 15.728 1.00 81.19 118 VAL A CA 1
ATOM 983 C C . VAL A 1 118 ? 7.331 2.142 16.169 1.00 81.19 118 VAL A C 1
ATOM 985 O O . VAL A 1 118 ? 7.461 1.141 15.467 1.00 81.19 118 VAL A O 1
ATOM 988 N N . GLN A 1 119 ? 7.947 2.230 17.353 1.00 83.25 119 GLN A N 1
ATOM 989 C CA . GLN A 1 119 ? 8.860 1.190 17.851 1.00 83.25 119 GLN A CA 1
ATOM 990 C C . GLN A 1 119 ? 8.152 -0.131 18.169 1.00 83.25 119 GLN A C 1
ATOM 992 O O . GLN A 1 119 ? 8.741 -1.199 17.995 1.00 83.25 119 GLN A O 1
ATOM 997 N N . GLN A 1 120 ? 6.908 -0.077 18.647 1.00 84.56 120 GLN A N 1
ATOM 998 C CA . GLN A 1 120 ? 6.131 -1.279 18.937 1.00 84.56 120 GLN A CA 1
ATOM 999 C C . GLN A 1 120 ? 5.668 -1.938 17.640 1.00 84.56 120 GLN A C 1
ATOM 1001 O O . GLN A 1 120 ? 5.841 -3.144 17.470 1.00 84.56 120 GLN A O 1
ATOM 1006 N N . ALA A 1 121 ? 5.214 -1.139 16.675 1.00 84.19 121 ALA A N 1
ATOM 1007 C CA . ALA A 1 121 ? 4.842 -1.634 15.357 1.00 84.19 121 ALA A CA 1
ATOM 1008 C C . ALA A 1 121 ? 6.015 -2.295 14.616 1.00 84.19 121 ALA A C 1
ATOM 1010 O O . ALA A 1 121 ? 5.851 -3.359 14.024 1.00 84.19 121 ALA A O 1
ATOM 1011 N N . ILE A 1 122 ? 7.229 -1.739 14.721 1.00 85.12 122 ILE A N 1
ATOM 1012 C CA . ILE A 1 122 ? 8.454 -2.360 14.185 1.00 85.12 122 ILE A CA 1
ATOM 1013 C C . ILE A 1 122 ? 8.722 -3.741 14.801 1.00 85.12 122 ILE A C 1
ATOM 1015 O O . ILE A 1 122 ? 9.249 -4.618 14.115 1.00 85.12 122 ILE A O 1
ATOM 1019 N N . LYS A 1 123 ? 8.394 -3.939 16.084 1.00 86.62 123 LYS A N 1
ATOM 1020 C CA . LYS A 1 123 ? 8.559 -5.228 16.776 1.00 86.62 123 LYS A CA 1
ATOM 1021 C C . LYS A 1 123 ? 7.457 -6.227 16.422 1.00 86.62 123 LYS A C 1
ATOM 1023 O O . LYS A 1 123 ? 7.739 -7.418 16.364 1.00 86.62 123 LYS A O 1
ATOM 1028 N N . ALA A 1 124 ? 6.233 -5.752 16.200 1.00 85.31 124 ALA A N 1
ATOM 1029 C CA . ALA A 1 124 ? 5.083 -6.577 15.827 1.00 85.31 124 ALA A CA 1
ATOM 1030 C C . ALA A 1 124 ? 5.059 -6.947 14.331 1.00 85.31 124 ALA A C 1
ATOM 1032 O O . ALA A 1 124 ? 4.369 -7.886 13.927 1.00 85.31 124 ALA A O 1
ATOM 1033 N N . LEU A 1 125 ? 5.811 -6.216 13.505 1.00 83.94 125 LEU A N 1
ATOM 1034 C CA . LEU A 1 125 ? 5.944 -6.450 12.073 1.00 83.94 125 LEU A CA 1
ATOM 1035 C C . LEU A 1 125 ? 6.437 -7.873 11.787 1.00 83.94 125 LEU A C 1
ATOM 1037 O O . LEU A 1 125 ? 7.539 -8.270 12.164 1.00 83.94 125 LEU A O 1
ATOM 1041 N N . SER A 1 126 ? 5.619 -8.621 11.055 1.00 83.62 126 SER A N 1
ATOM 1042 C CA . SER A 1 126 ? 5.933 -9.959 10.566 1.00 83.62 126 SER A CA 1
ATOM 1043 C C . SER A 1 126 ? 5.562 -10.069 9.090 1.00 83.62 126 SER A C 1
ATOM 1045 O O . SER A 1 126 ? 4.663 -9.385 8.597 1.00 83.62 126 SER A O 1
ATOM 1047 N N . THR A 1 127 ? 6.290 -10.906 8.352 1.00 82.56 127 THR A N 1
ATOM 1048 C CA . THR A 1 127 ? 5.991 -11.160 6.944 1.00 82.56 127 THR A CA 1
ATOM 1049 C C . THR A 1 127 ? 4.752 -12.039 6.837 1.00 82.56 127 THR A C 1
ATOM 1051 O O . THR A 1 127 ? 4.704 -13.133 7.394 1.00 82.56 127 THR A O 1
ATOM 1054 N N . LEU A 1 128 ? 3.746 -11.576 6.094 1.00 83.69 128 LEU A N 1
ATOM 1055 C CA . LEU A 1 128 ? 2.530 -12.344 5.850 1.00 83.69 128 LEU A CA 1
ATOM 1056 C C . LEU A 1 128 ? 2.818 -13.458 4.824 1.00 83.69 128 LEU A C 1
ATOM 1058 O O . LEU A 1 128 ? 3.094 -13.140 3.657 1.00 83.69 128 LEU A O 1
ATOM 1062 N N . PRO A 1 129 ? 2.775 -14.752 5.202 1.00 84.56 129 PRO A N 1
ATOM 1063 C CA . PRO A 1 129 ? 3.117 -15.833 4.285 1.00 84.56 129 PRO A CA 1
ATOM 1064 C C . PRO A 1 129 ? 2.129 -15.896 3.121 1.00 84.56 129 PRO A C 1
ATOM 1066 O O . PRO A 1 129 ? 0.920 -15.884 3.328 1.00 84.56 129 PRO A O 1
ATOM 1069 N N . GLY A 1 130 ? 2.645 -15.981 1.895 1.00 83.19 130 GLY A N 1
ATOM 1070 C CA . GLY A 1 130 ? 1.822 -16.001 0.685 1.00 83.19 130 GLY A CA 1
ATOM 1071 C C . GLY A 1 130 ? 1.435 -14.620 0.152 1.00 83.19 130 GLY A C 1
ATOM 1072 O O . GLY A 1 130 ? 0.831 -14.563 -0.916 1.00 83.19 130 GLY A O 1
ATOM 1073 N N . SER A 1 131 ? 1.816 -13.528 0.829 1.00 85.50 131 SER A N 1
ATOM 1074 C CA . SER A 1 131 ? 1.719 -12.188 0.240 1.00 85.50 131 SER A CA 1
ATOM 1075 C C . SER A 1 131 ? 2.605 -12.079 -1.002 1.00 85.50 131 SER A C 1
ATOM 1077 O O . SER A 1 131 ? 3.750 -12.547 -1.021 1.00 85.50 131 SER A O 1
ATOM 1079 N N . LYS A 1 132 ? 2.060 -11.492 -2.068 1.00 85.44 132 LYS A N 1
ATOM 1080 C CA . LYS A 1 132 ? 2.769 -11.295 -3.334 1.00 85.44 132 LYS A CA 1
ATOM 1081 C C . LYS A 1 132 ? 2.503 -9.904 -3.865 1.00 85.44 132 LYS A C 1
ATOM 1083 O O . LYS A 1 132 ? 1.414 -9.357 -3.747 1.00 85.44 132 LYS A O 1
ATOM 1088 N N . VAL A 1 133 ? 3.531 -9.353 -4.486 1.00 82.50 133 VAL A N 1
ATOM 1089 C CA . VAL A 1 133 ? 3.456 -8.075 -5.178 1.00 82.50 133 VAL A CA 1
ATOM 1090 C C . VAL A 1 133 ? 4.090 -8.270 -6.544 1.00 82.50 133 VAL A C 1
ATOM 1092 O O . VAL A 1 133 ? 5.229 -8.742 -6.638 1.00 82.50 133 VAL A O 1
ATOM 1095 N N . ARG A 1 134 ? 3.344 -7.957 -7.604 1.00 80.69 134 ARG A N 1
ATOM 1096 C CA . ARG A 1 134 ? 3.782 -8.139 -8.991 1.00 80.69 134 ARG A CA 1
ATOM 1097 C C . ARG A 1 134 ? 3.726 -6.814 -9.736 1.00 80.69 134 ARG A C 1
ATOM 1099 O O . ARG A 1 134 ? 2.668 -6.203 -9.852 1.00 80.69 134 ARG A O 1
ATOM 1106 N N . LEU A 1 135 ? 4.884 -6.431 -10.265 1.00 77.38 135 LEU A N 1
ATOM 1107 C CA . LEU A 1 135 ? 5.062 -5.363 -11.241 1.00 77.38 135 LEU A CA 1
ATOM 1108 C C . LEU A 1 135 ? 4.783 -5.918 -12.630 1.00 77.38 135 LEU A C 1
ATOM 1110 O O . LEU A 1 135 ? 5.404 -6.907 -13.021 1.00 77.38 135 LEU A O 1
ATOM 1114 N N . ASN A 1 136 ? 3.869 -5.287 -13.362 1.00 70.25 136 ASN A N 1
ATOM 1115 C CA . ASN A 1 136 ? 3.681 -5.585 -14.774 1.00 70.25 136 ASN A CA 1
ATOM 1116 C C . ASN A 1 136 ? 4.087 -4.378 -15.624 1.00 70.25 136 ASN A C 1
ATOM 1118 O O . ASN A 1 136 ? 3.659 -3.253 -15.357 1.00 70.25 136 ASN A O 1
ATOM 1122 N N . PHE A 1 137 ? 4.922 -4.631 -16.633 1.00 63.22 137 PHE A N 1
ATOM 1123 C CA . PHE A 1 137 ? 5.426 -3.627 -17.568 1.00 63.22 137 PHE A CA 1
ATOM 1124 C C . PHE A 1 137 ? 4.758 -3.827 -18.911 1.00 63.22 137 PHE A C 1
ATOM 1126 O O . PHE A 1 137 ? 4.773 -4.929 -19.459 1.00 63.22 137 PHE A O 1
ATOM 1133 N N . GLY A 1 138 ? 4.173 -2.771 -19.459 1.00 52.69 138 GLY A N 1
ATOM 1134 C CA . GLY A 1 138 ? 3.595 -2.849 -20.786 1.00 52.69 138 GLY A CA 1
ATOM 1135 C C . GLY A 1 138 ? 3.226 -1.469 -21.308 1.00 52.69 138 GLY A C 1
ATOM 1136 O O . GLY A 1 138 ? 2.682 -0.668 -20.555 1.00 52.69 138 GLY A O 1
ATOM 1137 N N . PRO A 1 139 ? 3.468 -1.192 -22.600 1.00 45.06 139 PRO A N 1
ATOM 1138 C CA . PRO A 1 139 ? 3.148 0.096 -23.213 1.00 45.06 139 PRO A CA 1
ATOM 1139 C C . PRO A 1 139 ? 1.638 0.317 -23.431 1.00 45.06 139 PRO A C 1
ATOM 1141 O O . PRO A 1 139 ? 1.254 1.340 -23.978 1.00 45.06 139 PRO A O 1
ATOM 1144 N N . ASN A 1 140 ? 0.779 -0.641 -23.056 1.00 51.38 140 ASN A N 1
ATOM 1145 C CA . ASN A 1 140 ? -0.677 -0.566 -23.198 1.00 51.38 140 ASN A CA 1
ATOM 1146 C C . ASN A 1 140 ? -1.377 -1.408 -22.117 1.00 51.38 140 ASN A C 1
ATOM 1148 O O . ASN A 1 140 ? -1.789 -2.540 -22.383 1.00 51.38 140 ASN A O 1
ATOM 1152 N N . PHE A 1 141 ? -1.555 -0.856 -20.919 1.00 58.38 141 PHE A N 1
ATOM 1153 C CA . PHE A 1 141 ? -2.547 -1.368 -19.972 1.00 58.38 141 PHE A CA 1
ATOM 1154 C C . PHE A 1 141 ? -3.716 -0.381 -19.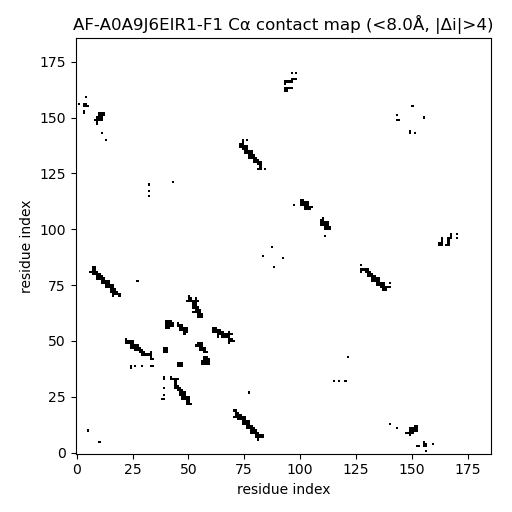873 1.00 58.38 141 PHE A C 1
ATOM 1156 O O . PHE A 1 141 ? -3.535 0.831 -19.854 1.00 58.38 141 PHE A O 1
ATOM 1163 N N . LYS A 1 142 ? -4.928 -0.931 -19.988 1.00 55.22 142 LYS A N 1
ATOM 1164 C CA . LYS A 1 142 ? -6.218 -0.228 -19.906 1.00 55.22 142 LYS A CA 1
ATOM 1165 C C . LYS A 1 142 ? -7.249 -1.040 -19.105 1.00 55.22 142 LYS A C 1
ATOM 1167 O O . LYS A 1 142 ? -8.398 -0.617 -19.028 1.00 55.22 142 LYS A O 1
ATOM 1172 N N . HIS A 1 143 ? -6.894 -2.226 -18.590 1.00 60.72 143 HIS A N 1
ATOM 1173 C CA . HIS A 1 143 ? -7.787 -3.145 -17.867 1.00 60.72 143 HIS A CA 1
ATOM 1174 C C . HIS A 1 143 ? -7.010 -4.224 -17.090 1.00 60.72 143 HIS A C 1
ATOM 1176 O O . HIS A 1 143 ? -5.935 -4.649 -17.516 1.00 60.72 143 HIS A O 1
ATOM 1182 N N . LYS A 1 144 ? -7.640 -4.704 -16.002 1.00 62.75 144 LYS A N 1
ATOM 1183 C CA . LYS A 1 144 ? -7.136 -5.685 -15.022 1.00 62.75 144 LYS A CA 1
ATOM 1184 C C . LYS A 1 144 ? -6.467 -6.921 -15.666 1.00 62.75 144 LYS A C 1
ATOM 1186 O O . LYS A 1 144 ? -6.962 -7.419 -16.685 1.00 62.75 144 LYS A O 1
ATOM 1191 N N . PRO A 1 145 ? -5.393 -7.467 -15.058 1.00 70.31 145 PRO A N 1
ATOM 1192 C CA . PRO A 1 145 ? -4.790 -8.729 -15.483 1.00 70.31 145 PRO A CA 1
ATOM 1193 C C . PRO A 1 145 ? -5.834 -9.856 -15.530 1.00 70.31 145 PRO A C 1
ATOM 1195 O O . PRO A 1 145 ? -6.602 -10.039 -14.591 1.00 70.31 145 PRO A O 1
ATOM 1198 N N . LYS A 1 146 ? -5.880 -10.613 -16.635 1.00 72.25 146 LYS A N 1
ATOM 1199 C CA . LYS A 1 146 ? -6.849 -11.714 -16.830 1.00 72.25 146 LYS A CA 1
ATOM 1200 C C . LYS A 1 146 ? -6.448 -13.005 -16.110 1.00 72.25 146 LYS A C 1
ATOM 1202 O O . LYS A 1 146 ? -7.275 -13.899 -15.968 1.00 72.25 146 LYS A O 1
ATOM 1207 N N . ASP A 1 147 ? -5.184 -13.118 -15.707 1.00 76.88 147 ASP A N 1
ATOM 1208 C CA . ASP A 1 147 ? -4.610 -14.284 -15.029 1.00 76.88 147 ASP A CA 1
ATOM 1209 C C . ASP A 1 147 ? -4.993 -14.367 -13.548 1.00 76.88 147 ASP A C 1
ATOM 1211 O O . ASP A 1 147 ? -5.012 -15.460 -12.987 1.00 76.88 147 ASP A O 1
ATOM 1215 N N . VAL A 1 148 ? -5.319 -13.234 -12.918 1.00 76.88 148 VAL A N 1
ATOM 1216 C CA . VAL A 1 148 ? -5.630 -13.161 -11.487 1.00 76.88 148 VAL A CA 1
ATOM 1217 C C . VAL A 1 148 ? -6.949 -12.429 -11.280 1.00 76.88 148 VAL A C 1
ATOM 1219 O O . VAL A 1 148 ? -7.112 -11.287 -11.704 1.00 76.88 148 VAL A O 1
ATOM 1222 N N . SER A 1 149 ? -7.882 -13.071 -10.573 1.00 82.50 149 SER A N 1
ATOM 1223 C CA . SER A 1 149 ? -9.105 -12.412 -10.110 1.00 82.50 149 SER A CA 1
ATOM 1224 C C . SER A 1 149 ? -8.738 -11.321 -9.106 1.00 82.50 149 SER A C 1
ATOM 1226 O O . SER A 1 149 ? -8.408 -11.619 -7.960 1.00 82.50 149 SER A O 1
ATOM 1228 N N . CYS A 1 150 ? -8.786 -10.065 -9.540 1.00 81.44 150 CYS A N 1
ATOM 1229 C CA . CYS A 1 150 ? -8.441 -8.903 -8.731 1.00 81.44 150 CYS A CA 1
ATOM 1230 C C . CYS A 1 150 ? -9.514 -7.812 -8.824 1.00 81.44 150 CYS A C 1
ATOM 1232 O O . CYS A 1 150 ? -10.276 -7.718 -9.793 1.00 81.44 150 CYS A O 1
ATOM 1234 N N . MET A 1 151 ? -9.581 -6.980 -7.792 1.00 82.06 151 MET A N 1
ATOM 1235 C CA . MET A 1 151 ? -10.471 -5.823 -7.721 1.00 82.06 151 MET A CA 1
ATOM 1236 C C . MET A 1 151 ? -9.705 -4.545 -8.037 1.00 82.06 151 MET A C 1
ATOM 1238 O O . MET A 1 151 ? -8.483 -4.486 -7.885 1.00 82.06 151 MET A O 1
ATOM 1242 N N . GLY A 1 152 ? -10.422 -3.542 -8.537 1.00 81.94 152 GLY A N 1
ATOM 1243 C CA . GLY A 1 152 ? -9.835 -2.231 -8.772 1.00 81.94 152 GLY A CA 1
ATOM 1244 C C . GLY A 1 152 ? -9.637 -1.528 -7.436 1.00 81.94 152 GLY A C 1
ATOM 1245 O O . GLY A 1 152 ? -10.397 -1.751 -6.494 1.00 81.94 152 GLY A O 1
ATOM 1246 N N . MET A 1 153 ? -8.595 -0.711 -7.322 1.00 80.50 153 MET A N 1
ATOM 1247 C CA . MET A 1 153 ? -8.361 0.055 -6.093 1.00 80.50 153 MET A CA 1
ATOM 1248 C C . MET A 1 153 ? -9.465 1.099 -5.829 1.00 80.50 153 MET A C 1
ATOM 1250 O O . MET A 1 153 ? -9.637 1.541 -4.702 1.00 80.50 153 MET A O 1
ATOM 1254 N N . ASP A 1 154 ? -10.238 1.478 -6.846 1.00 79.69 154 ASP A N 1
ATOM 1255 C CA . ASP A 1 154 ? -11.445 2.301 -6.719 1.00 79.69 154 ASP A CA 1
ATOM 1256 C C . ASP A 1 154 ? -12.527 1.610 -5.879 1.00 79.69 154 ASP A C 1
ATOM 1258 O O . ASP A 1 154 ? -13.066 2.212 -4.954 1.00 79.69 154 ASP A O 1
ATOM 1262 N N . GLU A 1 155 ? -12.758 0.315 -6.106 1.00 79.94 155 GLU A N 1
ATOM 1263 C CA . GLU A 1 155 ? -13.713 -0.486 -5.329 1.00 79.94 155 GLU A CA 1
ATOM 1264 C C . GLU A 1 155 ? -13.294 -0.617 -3.851 1.00 79.94 155 GLU A C 1
ATOM 1266 O O . GLU A 1 155 ? -14.122 -0.903 -2.982 1.00 79.94 155 GLU A O 1
ATOM 1271 N N . SER A 1 156 ? -12.005 -0.432 -3.539 1.00 81.19 156 SER A N 1
ATOM 1272 C CA . SER A 1 156 ? -11.510 -0.501 -2.161 1.00 81.19 156 SER A CA 1
ATOM 1273 C C . SER A 1 156 ? -11.992 0.689 -1.329 1.00 81.19 156 SER A C 1
ATOM 1275 O O . SER A 1 156 ? -12.258 0.516 -0.141 1.00 81.19 156 SER A O 1
ATOM 1277 N N . VAL A 1 157 ? -12.172 1.866 -1.945 1.00 80.88 157 VAL A N 1
ATOM 1278 C CA . VAL A 1 157 ? -12.679 3.075 -1.274 1.00 80.88 157 VAL A CA 1
ATOM 1279 C C . VAL A 1 157 ? -14.062 2.808 -0.691 1.00 80.88 157 VAL A C 1
ATOM 1281 O O . VAL A 1 157 ? -14.285 3.014 0.502 1.00 80.88 157 VAL A O 1
ATOM 1284 N N . ASP A 1 158 ? -14.968 2.288 -1.516 1.00 81.94 158 ASP A N 1
ATOM 1285 C CA . ASP A 1 158 ? -16.349 2.027 -1.115 1.00 81.94 158 ASP A CA 1
ATOM 1286 C C . ASP A 1 158 ? -16.411 0.989 0.004 1.00 81.94 158 ASP A C 1
ATOM 1288 O O . ASP A 1 158 ? -17.128 1.166 0.991 1.00 81.94 158 ASP A O 1
ATOM 1292 N N . LYS A 1 159 ? -15.608 -0.077 -0.101 1.00 82.12 159 LYS A N 1
ATOM 1293 C CA . LYS A 1 159 ? -15.540 -1.105 0.944 1.00 82.12 159 LYS A CA 1
ATOM 1294 C C . LYS A 1 159 ? -15.058 -0.551 2.273 1.00 82.12 159 LYS A C 1
ATOM 1296 O O . LYS A 1 159 ? -15.669 -0.854 3.294 1.00 82.12 159 LYS A O 1
ATOM 1301 N N . VAL A 1 160 ? -14.001 0.257 2.263 1.00 83.00 160 VAL A N 1
ATOM 1302 C CA . VAL A 1 160 ? -13.438 0.854 3.480 1.00 83.00 160 VAL A CA 1
ATOM 1303 C C . VAL A 1 160 ? -14.447 1.797 4.128 1.00 83.00 160 VAL A C 1
ATOM 1305 O O . VAL A 1 160 ? -14.656 1.726 5.336 1.00 83.00 160 VAL A O 1
ATOM 1308 N N . ILE A 1 161 ? -15.139 2.622 3.337 1.00 84.69 161 ILE A N 1
ATOM 1309 C CA . ILE A 1 161 ? -16.184 3.521 3.848 1.00 84.69 161 ILE A CA 1
ATOM 1310 C C . ILE A 1 161 ? -17.310 2.718 4.506 1.00 84.69 161 ILE A C 1
ATOM 1312 O O . ILE A 1 161 ? -17.721 3.036 5.624 1.00 84.69 161 ILE A O 1
ATOM 1316 N N . VAL A 1 162 ? -17.797 1.663 3.848 1.00 86.00 162 VAL A N 1
ATOM 1317 C CA . VAL A 1 162 ? -18.863 0.810 4.395 1.00 86.00 162 VAL A CA 1
ATOM 1318 C C . VAL A 1 162 ? -18.406 0.127 5.682 1.00 86.00 162 VAL A C 1
ATOM 1320 O O . VAL A 1 162 ? -19.121 0.178 6.681 1.00 86.00 162 VAL A O 1
ATOM 1323 N N . GLN A 1 163 ? -17.211 -0.463 5.691 1.00 84.50 163 GLN A N 1
ATOM 1324 C CA . GLN A 1 163 ? -16.651 -1.132 6.865 1.00 84.50 163 GLN A CA 1
ATOM 1325 C C . GLN A 1 163 ? -16.466 -0.173 8.043 1.00 84.50 163 GLN A C 1
ATOM 1327 O O . GLN A 1 163 ? -16.848 -0.517 9.163 1.00 84.50 163 GLN A O 1
ATOM 1332 N N . GLN A 1 164 ? -15.957 1.037 7.796 1.00 84.50 164 GLN A N 1
ATOM 1333 C CA . GLN A 1 164 ? -15.826 2.053 8.835 1.00 84.50 164 GLN A CA 1
ATOM 1334 C C . GLN A 1 164 ? -17.191 2.473 9.375 1.00 84.50 164 GLN A C 1
ATOM 1336 O O . GLN A 1 164 ? -17.379 2.543 10.584 1.00 84.50 164 GLN A O 1
ATOM 1341 N N . THR A 1 165 ? -18.168 2.692 8.493 1.00 86.06 165 THR A N 1
ATOM 1342 C CA . THR A 1 165 ? -19.527 3.071 8.902 1.00 86.06 165 THR A CA 1
ATOM 1343 C C . THR A 1 165 ? -20.167 1.969 9.754 1.00 86.06 165 THR A C 1
ATOM 1345 O O . THR A 1 165 ? -20.807 2.257 10.762 1.00 86.06 165 THR A O 1
ATOM 1348 N N . MET A 1 166 ? -19.977 0.697 9.390 1.00 86.69 166 MET A N 1
ATOM 1349 C CA . MET A 1 166 ? -20.462 -0.440 10.178 1.00 86.69 166 MET A CA 1
ATOM 1350 C C . MET A 1 166 ? -19.782 -0.532 11.547 1.00 86.69 166 MET A C 1
ATOM 1352 O O . MET A 1 166 ? -20.474 -0.754 12.539 1.00 86.69 166 MET A O 1
ATOM 1356 N N . SER A 1 167 ? -18.462 -0.334 11.613 1.00 84.06 167 SER A N 1
ATOM 1357 C CA . SER A 1 167 ? -17.722 -0.293 12.883 1.00 84.06 167 SER A CA 1
ATOM 1358 C C . SER A 1 167 ? -18.235 0.825 13.793 1.00 84.06 167 SER A C 1
ATOM 1360 O O . SER A 1 167 ? -18.567 0.615 14.958 1.00 84.06 167 SER A O 1
ATOM 1362 N N . ASP A 1 168 ? -18.434 2.003 13.211 1.00 83.81 168 ASP A N 1
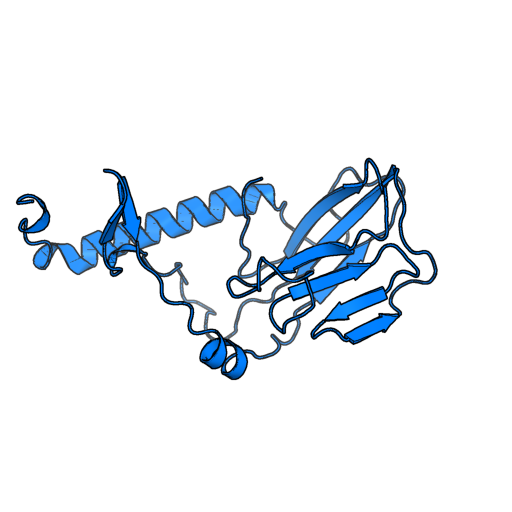ATOM 1363 C CA . ASP A 1 168 ? -18.968 3.179 13.878 1.00 83.81 168 ASP A CA 1
ATOM 1364 C C . ASP A 1 168 ? -20.390 2.982 14.417 1.00 83.81 168 ASP A C 1
ATOM 1366 O O . ASP A 1 168 ? -20.717 3.559 15.456 1.00 83.81 168 ASP A O 1
ATOM 1370 N N . MET A 1 169 ? -21.247 2.237 13.709 1.00 84.62 169 MET A N 1
ATOM 1371 C CA . MET A 1 169 ? -22.593 1.884 14.175 1.00 84.62 169 MET A CA 1
ATOM 1372 C C . MET A 1 169 ? -22.538 0.857 15.302 1.00 84.62 169 MET A C 1
ATOM 1374 O O . MET A 1 169 ? -23.222 1.033 16.308 1.00 84.62 169 MET A O 1
ATOM 1378 N N . LEU A 1 170 ? -21.715 -0.185 15.154 1.00 83.31 170 LEU A N 1
ATOM 1379 C CA . LEU A 1 170 ? -21.547 -1.222 16.170 1.00 83.31 170 LEU A CA 1
ATOM 1380 C C . LEU A 1 170 ? -21.070 -0.614 17.492 1.00 83.31 170 LEU A C 1
ATOM 1382 O O . LEU A 1 170 ? -21.685 -0.848 18.528 1.00 83.31 170 LEU A O 1
ATOM 1386 N N . TYR A 1 171 ? -20.064 0.259 17.428 1.00 82.00 171 TYR A N 1
ATOM 1387 C CA . TYR A 1 171 ? -19.558 0.979 18.591 1.00 82.00 171 TYR A CA 1
ATOM 1388 C C . TYR A 1 171 ? -20.646 1.792 19.304 1.00 82.00 171 TYR A C 1
ATOM 1390 O O . TYR A 1 171 ? -20.709 1.803 20.534 1.00 82.00 171 TYR A O 1
ATOM 1398 N N . LEU A 1 172 ? -21.506 2.487 18.547 1.00 82.00 172 LEU A N 1
ATOM 1399 C CA . LEU A 1 172 ? -22.596 3.271 19.132 1.00 82.00 172 LEU A CA 1
ATOM 1400 C C . LEU A 1 172 ? -23.602 2.375 19.858 1.00 82.00 172 LEU A C 1
ATOM 1402 O O . LEU A 1 172 ? -24.018 2.728 20.955 1.00 82.00 172 LEU A O 1
ATOM 1406 N N . VAL A 1 173 ? -23.953 1.227 19.275 1.00 83.38 173 VAL A N 1
ATOM 1407 C CA . VAL A 1 173 ? -24.878 0.255 19.880 1.00 83.38 173 VAL A CA 1
ATOM 1408 C C . VAL A 1 173 ? -24.281 -0.362 21.147 1.00 83.38 173 VAL A C 1
ATOM 1410 O O . VAL A 1 173 ? -24.965 -0.477 22.159 1.00 83.38 173 VAL A O 1
ATOM 1413 N N . GLU A 1 174 ? -23.000 -0.728 21.130 1.00 81.12 174 GLU A N 1
ATOM 1414 C CA . GLU A 1 174 ? -22.326 -1.320 22.293 1.00 81.12 174 GLU A CA 1
ATOM 1415 C C . GLU A 1 174 ? -22.192 -0.326 23.458 1.00 81.12 174 GLU A C 1
ATOM 1417 O O . GLU A 1 174 ? -22.351 -0.699 24.623 1.00 81.12 174 GLU A O 1
ATOM 1422 N N . ASN A 1 175 ? -21.965 0.955 23.153 1.00 77.69 175 ASN A N 1
ATOM 1423 C CA . ASN A 1 175 ? -21.740 2.005 24.148 1.00 77.69 175 ASN A CA 1
ATOM 1424 C C . ASN A 1 175 ? -22.979 2.868 24.441 1.00 77.69 175 ASN A C 1
ATOM 1426 O O . ASN A 1 175 ? -22.869 3.861 25.164 1.00 77.69 175 ASN A O 1
ATOM 1430 N N . GLU A 1 176 ? -24.167 2.490 23.956 1.00 68.31 176 GLU A N 1
ATOM 1431 C CA . GLU A 1 176 ? -25.425 3.239 24.141 1.00 68.31 176 GLU A CA 1
ATOM 1432 C C . GLU A 1 176 ? -25.712 3.588 25.612 1.00 68.31 176 GLU A C 1
ATOM 1434 O O . GLU A 1 176 ? -26.215 4.667 25.917 1.00 68.31 176 GLU A O 1
ATOM 1439 N N . SER A 1 177 ? -25.333 2.708 26.542 1.00 60.19 177 SER A N 1
ATOM 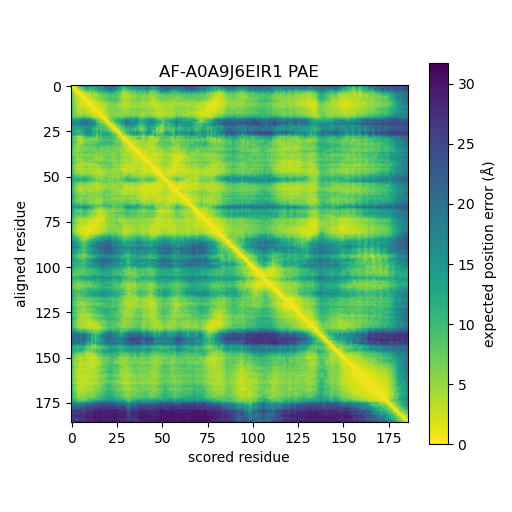1440 C CA . SER A 1 177 ? -25.517 2.914 27.987 1.00 60.19 177 SER A CA 1
ATOM 1441 C C . SER A 1 177 ? -24.464 3.823 28.646 1.00 60.19 177 SER A C 1
ATOM 1443 O O . SER A 1 177 ? -24.695 4.326 29.748 1.00 60.19 177 SER A O 1
ATOM 1445 N N . GLN A 1 178 ? -23.322 4.057 27.990 1.00 58.44 178 GLN A N 1
ATOM 1446 C CA . GLN A 1 178 ? -22.203 4.866 28.494 1.00 58.44 178 GLN A CA 1
ATOM 1447 C C . GLN A 1 178 ? -22.135 6.270 27.880 1.00 58.44 178 GLN A C 1
ATOM 1449 O O . GLN A 1 178 ? -21.395 7.115 28.388 1.00 58.44 178 GLN A O 1
ATOM 1454 N N . MET A 1 179 ? -22.918 6.551 26.833 1.00 52.75 179 MET A N 1
ATOM 1455 C CA . MET A 1 179 ? -23.007 7.874 26.210 1.00 52.75 179 MET A CA 1
ATOM 1456 C C . MET A 1 179 ? -23.703 8.885 27.139 1.00 52.75 179 MET A C 1
ATOM 1458 O O . MET A 1 179 ? -24.864 9.248 26.959 1.00 52.75 179 MET A O 1
ATOM 1462 N N . ARG A 1 180 ? -22.989 9.359 28.167 1.00 48.06 180 ARG A N 1
ATOM 1463 C CA . ARG A 1 180 ? -23.407 10.519 28.960 1.00 48.06 180 ARG A CA 1
ATOM 1464 C C . ARG A 1 180 ? -23.239 11.787 28.129 1.00 48.06 180 ARG A C 1
ATOM 1466 O O . ARG A 1 180 ? -22.179 12.043 27.566 1.00 48.06 180 ARG A O 1
ATOM 1473 N N . LEU A 1 181 ? -24.293 12.599 28.117 1.00 48.88 181 LEU A N 1
ATOM 1474 C CA . LEU A 1 181 ? -24.425 13.911 27.467 1.00 48.88 181 LEU A CA 1
ATOM 1475 C C . LEU A 1 181 ? -23.470 15.001 28.006 1.00 48.88 181 LEU A C 1
ATOM 1477 O O . LEU A 1 181 ? -23.708 16.189 27.798 1.00 48.88 181 LEU A O 1
ATOM 1481 N N . ASP A 1 182 ? -22.371 14.638 28.665 1.00 41.94 182 ASP A N 1
ATOM 1482 C CA . ASP A 1 182 ? -21.441 15.599 29.269 1.00 41.94 182 ASP A CA 1
ATOM 1483 C C . ASP A 1 182 ? -20.527 16.272 28.220 1.00 41.94 182 ASP A C 1
ATOM 1485 O O . ASP A 1 182 ? -19.780 17.195 28.533 1.00 41.94 182 ASP A O 1
ATOM 1489 N N . ALA A 1 183 ? -20.619 15.870 26.946 1.00 45.50 183 ALA A N 1
ATOM 1490 C CA . ALA A 1 183 ? -19.836 16.428 25.841 1.00 45.50 183 ALA A CA 1
ATOM 1491 C C . ALA A 1 183 ? -20.382 17.750 25.249 1.00 45.50 183 ALA A C 1
ATOM 1493 O O . ALA A 1 183 ? -19.795 18.260 24.296 1.00 45.50 183 ALA A O 1
ATOM 1494 N N . ILE A 1 184 ? -21.480 18.318 25.775 1.00 43.97 184 ILE A N 1
ATOM 1495 C CA . ILE A 1 184 ? -22.111 19.542 25.220 1.00 43.97 184 ILE A CA 1
ATOM 1496 C C . ILE A 1 184 ? -21.880 20.796 26.092 1.00 43.97 184 ILE A C 1
ATOM 1498 O O . ILE A 1 184 ? -22.277 21.895 25.714 1.00 43.97 184 ILE A O 1
ATOM 1502 N N . TYR A 1 185 ? -21.156 20.699 27.210 1.00 33.75 185 TYR A N 1
ATOM 1503 C CA . TYR A 1 185 ? -20.796 21.877 28.012 1.00 33.75 185 TYR A CA 1
ATOM 1504 C C . TYR A 1 185 ? -19.308 22.224 27.898 1.00 33.75 185 TYR A C 1
ATOM 1506 O O . TYR A 1 185 ? -18.551 21.999 28.838 1.00 33.75 185 TYR A O 1
ATOM 1514 N N . PHE A 1 186 ? -18.906 22.807 26.762 1.00 40.56 186 PHE A N 1
ATOM 1515 C CA . PHE A 1 186 ? -17.691 23.631 26.644 1.00 40.56 186 PHE A CA 1
ATOM 1516 C C . PHE A 1 186 ? -17.879 24.786 25.657 1.00 40.56 186 PHE A C 1
ATOM 1518 O O . PHE A 1 186 ? -18.176 24.519 24.469 1.00 40.56 186 PHE A O 1
#

Radius of gyration: 20.06 Å; Cα contacts (8 Å, |Δi|>4): 264; chains: 1; bounding box: 44×44×52 Å

pLDDT: mean 76.19, std 12.01, range [32.78, 89.38]